Protein AF-A0A7Y2I5T9-F1 (afdb_monomer)

Solvent-accessible surface area (backbone atoms only — not comparable to full-atom values): 17051 Å² total; per-residue (Å²): 134,89,72,84,69,73,79,81,72,70,61,66,65,50,39,48,48,48,31,54,38,12,51,28,34,41,37,55,46,53,83,81,45,54,72,71,59,41,53,55,29,51,51,51,41,55,25,55,81,68,72,41,57,78,85,55,76,72,59,67,67,64,48,51,54,51,47,53,54,49,52,58,52,23,75,79,34,29,88,54,76,80,54,62,37,72,56,98,89,41,80,44,58,66,70,44,40,68,65,59,46,64,67,49,72,89,51,56,59,44,55,46,47,52,67,54,75,59,61,33,60,43,38,37,33,26,32,50,72,49,75,50,71,57,94,89,37,45,33,40,37,27,40,63,69,73,21,63,34,54,84,53,78,29,62,45,75,56,97,84,26,37,40,37,32,50,54,46,39,40,40,50,54,50,51,50,58,69,68,54,53,69,86,74,44,74,38,42,39,48,26,39,49,72,71,62,27,50,53,99,79,39,82,34,68,67,49,43,70,75,37,42,68,57,48,45,64,67,46,42,58,56,54,52,22,32,40,45,7,51,74,68,46,66,93,67,33,70,68,60,50,47,54,46,27,73,75,34,51,84,34,74,67,30,55,52,51,49,33,52,48,50,53,52,7,30,64,27,88,73,3,30,53,43,49,37,66,75,67,64,40,61,52,55,46,18,47,52,60,54,70,55,45,74,66,40,34,72,76,47,49,63,59,68,61,75,72,108

Foldseek 3Di:
DDDPPPPPDDDPQQLVLLQLLLLLLCLQPVVLDDPVRSLLLLQVVVCLVVVHALPDGDDPVVSVVVVVVSNVVSVVRNPPDRAWGAAPNDTDRQQPQVRNVVRCVPFQKHWDWFADALRRIWTWMFGWPDWDADPNFIETETERTSHTHSVPDQWADDPRHIYGYLRVLLNVVLVVLVPDFLPPDPLNVVLCVVQPQDDVSGGNPVSCVVCSSVCSVVLVVQRVLLNVLLSPDDPCDPVNLVVQSNVAGSDPSNVLSVLVSSLSSCPPCSHVVVVCVVVVVSSNLSVVVVPQDDNNCVVCVVSVVVVD

Structure (mmCIF, N/CA/C/O backbone):
data_AF-A0A7Y2I5T9-F1
#
_entry.id   AF-A0A7Y2I5T9-F1
#
loop_
_atom_site.group_PDB
_atom_site.id
_atom_site.type_symbol
_atom_site.label_atom_id
_atom_site.label_alt_id
_atom_site.label_comp_id
_atom_site.label_asym_id
_atom_site.label_entity_id
_atom_site.label_seq_id
_atom_site.pdbx_PDB_ins_code
_atom_site.Cartn_x
_atom_site.Cartn_y
_atom_site.Cartn_z
_atom_site.occupancy
_atom_site.B_iso_or_equiv
_atom_site.auth_seq_id
_atom_site.auth_comp_id
_atom_site.auth_asym_id
_atom_site.auth_atom_id
_atom_site.pdbx_PDB_model_num
ATOM 1 N N . MET A 1 1 ? -4.039 14.439 -15.114 1.00 33.12 1 MET A N 1
ATOM 2 C CA . MET A 1 1 ? -5.156 15.161 -15.767 1.00 33.12 1 MET A CA 1
ATOM 3 C C . MET A 1 1 ? -6.128 15.571 -14.670 1.00 33.12 1 MET A C 1
ATOM 5 O O . MET A 1 1 ? -6.774 14.703 -14.103 1.00 33.12 1 MET A O 1
ATOM 9 N N . ASN A 1 2 ? -6.145 16.855 -14.300 1.00 39.41 2 ASN A N 1
ATOM 10 C CA . ASN A 1 2 ? -6.968 17.367 -13.199 1.00 39.41 2 ASN A CA 1
ATOM 11 C C . ASN A 1 2 ? -8.424 17.479 -13.658 1.00 39.41 2 ASN A C 1
ATOM 13 O O . ASN A 1 2 ? -8.800 18.465 -14.293 1.00 39.41 2 ASN A O 1
ATOM 17 N N . LEU A 1 3 ? -9.231 16.461 -13.361 1.00 37.12 3 LEU A N 1
ATOM 18 C CA . LEU A 1 3 ? -10.680 16.624 -13.335 1.00 37.12 3 LEU A CA 1
ATOM 19 C C . LEU A 1 3 ? -11.015 17.578 -12.177 1.00 37.12 3 LEU A C 1
ATOM 21 O O . LEU A 1 3 ? -10.453 17.418 -11.089 1.00 37.12 3 LEU A O 1
ATOM 25 N N . PRO A 1 4 ? -11.882 18.583 -12.381 1.00 36.69 4 PRO A N 1
ATOM 26 C CA . PRO A 1 4 ? -12.368 19.399 -11.287 1.00 36.69 4 PRO A CA 1
ATOM 27 C C . PRO A 1 4 ? -13.297 18.514 -10.455 1.00 36.69 4 PRO A C 1
ATOM 29 O O . PRO A 1 4 ? -14.471 18.359 -10.774 1.00 36.69 4 PRO A O 1
ATOM 32 N N . LEU A 1 5 ? -12.746 17.890 -9.415 1.00 47.00 5 LEU A N 1
ATOM 33 C CA . LEU A 1 5 ? -13.539 17.387 -8.306 1.00 47.00 5 LEU A CA 1
ATOM 34 C C . LEU A 1 5 ? -14.230 18.621 -7.719 1.00 47.00 5 LEU A C 1
ATOM 36 O O . LEU A 1 5 ? -13.590 19.419 -7.031 1.00 47.00 5 LEU A O 1
ATOM 40 N N . GLU A 1 6 ? -15.520 18.817 -8.023 1.00 49.47 6 GLU A N 1
ATOM 41 C CA . GLU A 1 6 ? -16.405 19.467 -7.055 1.00 49.47 6 GLU A CA 1
ATOM 42 C C . GLU A 1 6 ? -16.039 18.835 -5.721 1.00 49.47 6 GLU A C 1
ATOM 44 O O . GLU A 1 6 ? -16.064 17.611 -5.620 1.00 49.47 6 GLU A O 1
ATOM 49 N N . THR A 1 7 ? -15.533 19.634 -4.781 1.00 52.84 7 THR A N 1
ATOM 50 C CA . THR A 1 7 ? -14.934 19.142 -3.541 1.00 52.84 7 THR A CA 1
ATOM 51 C C . THR A 1 7 ? -15.969 18.314 -2.801 1.00 52.84 7 THR A C 1
ATOM 53 O O . THR A 1 7 ? -16.771 18.852 -2.031 1.00 52.84 7 THR A O 1
ATOM 56 N N . LEU A 1 8 ? -15.959 17.007 -3.064 1.00 60.34 8 LEU A N 1
ATOM 57 C CA . LEU A 1 8 ? -16.673 16.026 -2.293 1.00 60.34 8 LEU A CA 1
ATOM 58 C C . LEU A 1 8 ? -16.099 16.196 -0.904 1.00 60.34 8 LEU A C 1
ATOM 60 O O . LEU A 1 8 ? -14.911 15.992 -0.670 1.00 60.34 8 LEU A O 1
ATOM 64 N N . THR A 1 9 ? -16.927 1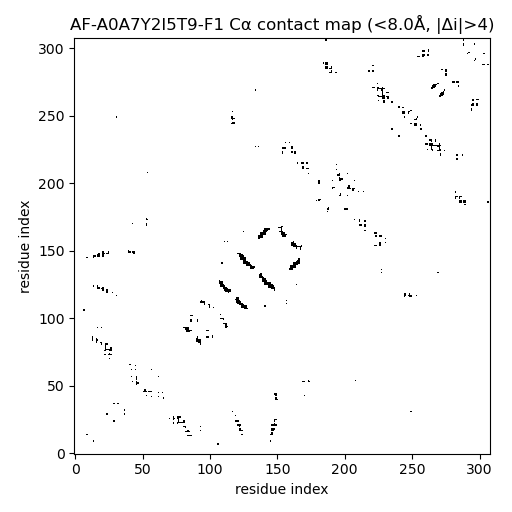6.707 -0.012 1.00 67.75 9 THR A N 1
ATOM 65 C CA . THR A 1 9 ? -16.563 16.814 1.386 1.00 67.75 9 THR A CA 1
ATOM 66 C C . THR A 1 9 ? -17.372 15.715 2.047 1.00 67.75 9 THR A C 1
ATOM 68 O O . THR A 1 9 ? -18.568 15.923 2.269 1.00 67.75 9 THR A O 1
ATOM 71 N N . PRO A 1 10 ? -16.791 14.518 2.261 1.00 77.88 10 PRO A N 1
ATOM 72 C CA . PRO A 1 10 ? -17.485 13.474 2.994 1.00 77.88 10 PRO A CA 1
ATOM 73 C C . PRO A 1 10 ? -17.909 14.009 4.361 1.00 77.88 10 PRO A C 1
ATOM 75 O O . PRO A 1 10 ? -17.343 14.989 4.862 1.00 77.88 10 PRO A O 1
ATOM 78 N N . ASP A 1 11 ? -18.898 13.359 4.972 1.00 87.69 11 ASP A N 1
ATOM 79 C CA . ASP A 1 11 ? -19.298 13.693 6.335 1.00 87.69 11 ASP A CA 1
ATOM 80 C C . ASP A 1 11 ? -18.063 13.683 7.250 1.00 87.69 11 ASP A C 1
ATOM 82 O O . ASP A 1 11 ? -17.417 12.653 7.449 1.00 87.69 11 ASP A O 1
ATOM 86 N N . GLN A 1 12 ? -17.737 14.853 7.805 1.00 92.00 12 GLN A N 1
ATOM 87 C CA . GLN A 1 12 ? -16.589 15.057 8.688 1.00 92.00 12 GLN A CA 1
ATOM 88 C C . GLN A 1 12 ? -16.643 14.135 9.906 1.00 92.00 12 GLN A C 1
ATOM 90 O O . GLN A 1 12 ? -15.603 13.731 10.428 1.00 92.00 12 GLN A O 1
ATOM 95 N N . ARG A 1 13 ? -17.853 13.771 10.346 1.00 94.00 13 ARG A N 1
ATOM 96 C CA . ARG A 1 13 ? -18.034 12.793 11.411 1.00 94.00 13 ARG A CA 1
ATOM 97 C C . ARG A 1 13 ? -17.528 11.419 10.988 1.00 94.00 13 ARG A C 1
ATOM 99 O O . ARG A 1 13 ? -16.754 10.827 11.730 1.00 94.00 13 ARG A O 1
ATOM 106 N N . LEU A 1 14 ? -17.941 10.936 9.819 1.00 94.25 14 LEU A N 1
ATOM 107 C CA . LEU A 1 14 ? -17.533 9.626 9.322 1.00 94.25 14 LEU A CA 1
ATOM 108 C C . LEU A 1 14 ? -16.020 9.564 9.097 1.00 94.25 14 LEU A C 1
ATOM 110 O O . LEU A 1 14 ? -15.381 8.609 9.528 1.00 94.25 14 LEU A O 1
ATOM 114 N N . ILE A 1 15 ? -15.441 10.605 8.485 1.00 95.88 15 ILE A N 1
ATOM 115 C CA . ILE A 1 15 ? -13.983 10.722 8.314 1.00 95.88 15 ILE A CA 1
ATOM 116 C C . ILE A 1 15 ? -13.289 10.556 9.666 1.00 95.88 15 ILE A C 1
ATOM 118 O O . ILE A 1 15 ? -12.358 9.763 9.796 1.00 95.88 15 ILE A O 1
ATOM 122 N N . LYS A 1 16 ? -13.774 11.270 10.687 1.00 96.88 16 LYS A N 1
ATOM 123 C CA . LYS A 1 16 ? -13.218 11.194 12.032 1.00 96.88 16 LYS A CA 1
ATOM 124 C C . LYS A 1 16 ? -13.391 9.813 12.669 1.00 96.88 16 LYS A C 1
ATOM 126 O O . LYS A 1 16 ? -12.452 9.326 13.283 1.00 96.88 16 LYS A O 1
ATOM 131 N N . GLU A 1 17 ? -14.563 9.195 12.564 1.00 97.50 17 GLU A N 1
ATOM 132 C CA . GLU A 1 17 ? -14.818 7.863 13.130 1.00 97.50 17 GLU A CA 1
ATOM 133 C C . GLU A 1 17 ? -13.905 6.800 12.493 1.00 97.50 17 GLU A C 1
ATOM 135 O O . GLU A 1 17 ? -13.351 5.957 13.199 1.00 97.50 17 GLU A O 1
ATOM 140 N N . ILE A 1 18 ? -13.674 6.886 11.179 1.00 98.00 18 ILE A N 1
ATOM 141 C CA . ILE A 1 18 ? -12.748 5.999 10.467 1.00 98.00 18 ILE A CA 1
ATOM 142 C C . ILE A 1 18 ? -11.300 6.289 10.868 1.00 98.00 18 ILE A C 1
ATOM 144 O O . ILE A 1 18 ? -10.569 5.351 11.177 1.00 98.00 18 ILE A O 1
ATOM 148 N N . GLN A 1 19 ? -10.887 7.561 10.921 1.00 98.25 19 GLN A N 1
ATOM 149 C CA . GLN A 1 19 ? -9.528 7.926 11.331 1.00 98.25 19 GLN A CA 1
ATOM 150 C C . GLN A 1 19 ? -9.234 7.512 12.778 1.00 98.25 19 GLN A C 1
ATOM 152 O O . GLN A 1 19 ? -8.151 7.010 13.051 1.00 98.25 19 GLN A O 1
ATOM 157 N N . ASP A 1 20 ? -10.203 7.630 13.689 1.00 98.00 20 ASP A N 1
ATOM 158 C CA . ASP A 1 20 ? -10.063 7.134 15.061 1.00 98.00 20 ASP A CA 1
ATOM 159 C C . ASP A 1 20 ? -9.749 5.619 15.069 1.00 98.00 20 ASP A C 1
ATOM 161 O O . ASP A 1 20 ? -8.927 5.165 15.862 1.00 98.00 20 ASP A O 1
ATOM 165 N N . ASN A 1 21 ? -10.365 4.829 14.180 1.00 98.38 21 ASN A N 1
ATOM 166 C CA . ASN A 1 21 ? -10.075 3.396 14.047 1.00 98.38 21 ASN A CA 1
ATOM 167 C C . ASN A 1 21 ? -8.720 3.121 13.373 1.00 98.38 21 ASN A C 1
ATOM 169 O O . ASN A 1 21 ? -8.032 2.177 13.772 1.00 98.38 21 ASN A O 1
ATOM 173 N N . CYS A 1 22 ? -8.309 3.946 12.403 1.00 98.19 22 CYS A N 1
ATOM 174 C CA . CYS A 1 22 ? -6.952 3.927 11.847 1.00 98.19 22 CYS A CA 1
ATOM 175 C C . CYS A 1 22 ? -5.908 4.131 12.953 1.00 98.19 22 CYS A C 1
ATOM 177 O O . CYS A 1 22 ? -4.987 3.326 13.092 1.00 98.19 22 CYS A O 1
ATOM 179 N N . ASP A 1 23 ? -6.105 5.156 13.784 1.00 98.19 23 ASP A N 1
ATOM 180 C CA . ASP A 1 23 ? -5.194 5.519 14.865 1.00 98.19 23 ASP A CA 1
ATOM 181 C C . ASP A 1 23 ? -5.127 4.422 15.937 1.00 98.19 23 ASP A C 1
ATOM 183 O O . ASP A 1 23 ? -4.035 4.072 16.381 1.00 98.19 23 ASP A O 1
ATOM 187 N N . ILE A 1 24 ? -6.268 3.827 16.318 1.00 98.06 24 ILE A N 1
ATOM 188 C CA . ILE A 1 24 ? -6.311 2.684 17.250 1.00 98.06 24 ILE A CA 1
ATOM 189 C C . ILE A 1 24 ? -5.558 1.487 16.668 1.00 98.06 24 ILE A C 1
ATOM 191 O O . ILE A 1 24 ? -4.797 0.831 17.378 1.00 98.06 24 ILE A O 1
ATOM 195 N N . SER A 1 25 ? -5.744 1.201 15.377 1.00 97.31 25 SER A N 1
ATOM 196 C CA . SER A 1 25 ? -5.028 0.111 14.717 1.00 97.31 25 SER A CA 1
ATOM 197 C C . SER A 1 25 ? -3.515 0.349 14.710 1.00 97.31 25 SER A C 1
ATOM 199 O O . SER A 1 25 ? -2.726 -0.574 14.927 1.00 97.31 25 SER A O 1
ATOM 201 N N . ASP A 1 26 ? -3.070 1.574 14.436 1.00 97.19 26 ASP A N 1
ATOM 202 C CA . ASP A 1 26 ? -1.647 1.912 14.471 1.00 97.19 26 ASP A CA 1
ATOM 203 C C . ASP A 1 26 ? -1.077 1.811 15.884 1.00 97.19 26 ASP A C 1
ATOM 205 O O . ASP A 1 26 ? -0.065 1.141 16.076 1.00 97.19 26 ASP A O 1
ATOM 209 N N . ALA A 1 27 ? -1.774 2.359 16.876 1.00 96.81 27 ALA A N 1
ATOM 210 C CA . ALA A 1 27 ? -1.375 2.283 18.275 1.00 96.81 27 ALA A CA 1
ATOM 211 C C . ALA A 1 27 ? -1.272 0.847 18.806 1.00 96.81 27 ALA A C 1
ATOM 213 O O . ALA A 1 27 ? -0.400 0.546 19.615 1.00 96.81 27 ALA A O 1
ATOM 214 N N . ARG A 1 28 ? -2.146 -0.053 18.350 1.00 94.50 28 ARG A N 1
ATOM 215 C CA . ARG A 1 28 ? -2.141 -1.453 18.786 1.00 94.50 28 ARG A CA 1
ATOM 216 C C . ARG A 1 28 ? -1.012 -2.263 18.153 1.00 94.50 28 ARG A C 1
ATOM 218 O O . ARG A 1 28 ? -0.375 -3.069 18.826 1.00 94.50 28 ARG A O 1
ATOM 225 N N . ASP A 1 29 ? -0.771 -2.054 16.859 1.00 90.69 29 ASP A N 1
ATOM 226 C CA . ASP A 1 29 ? 0.017 -2.977 16.039 1.00 90.69 29 ASP A CA 1
ATOM 227 C C . ASP A 1 29 ? 1.271 -2.340 15.407 1.00 90.69 29 ASP A C 1
ATOM 229 O O . ASP A 1 29 ? 1.903 -2.957 14.549 1.00 90.69 29 ASP A O 1
ATOM 233 N N . HIS A 1 30 ? 1.698 -1.131 15.798 1.00 88.25 30 HIS A N 1
ATOM 234 C CA . HIS A 1 30 ? 2.924 -0.521 15.245 1.00 88.25 30 HIS A CA 1
ATOM 235 C C . HIS A 1 30 ? 4.189 -1.363 15.503 1.00 88.25 30 HIS A C 1
ATOM 237 O O . HIS A 1 30 ? 5.121 -1.342 14.695 1.00 88.25 30 HIS A O 1
ATOM 243 N N . GLY A 1 31 ? 4.203 -2.164 16.577 1.00 87.12 31 GLY A N 1
ATOM 244 C CA . GLY A 1 31 ? 5.310 -3.052 16.949 1.00 87.12 31 GLY A CA 1
ATOM 245 C C . GLY A 1 31 ? 5.606 -4.187 15.956 1.00 87.12 31 GLY A C 1
ATOM 246 O O . GLY A 1 31 ? 6.623 -4.866 16.093 1.00 87.12 31 GLY A O 1
ATOM 247 N N . ILE A 1 32 ? 4.766 -4.399 14.934 1.00 90.00 32 ILE A N 1
ATOM 248 C CA . ILE A 1 32 ? 5.022 -5.397 13.878 1.00 90.00 32 ILE A CA 1
ATOM 249 C C . ILE A 1 32 ? 6.128 -4.967 12.902 1.00 90.00 32 ILE A C 1
ATOM 251 O O . ILE A 1 32 ? 6.622 -5.786 12.118 1.00 90.00 32 ILE A O 1
ATOM 255 N N . TYR A 1 33 ? 6.483 -3.681 12.898 1.00 91.06 33 TYR A N 1
ATOM 256 C CA . TYR A 1 33 ? 7.477 -3.106 12.003 1.00 91.06 33 TYR A CA 1
ATOM 257 C C . TYR A 1 33 ? 8.847 -3.012 12.675 1.00 91.06 33 TYR A C 1
ATOM 259 O O . TYR A 1 33 ? 8.966 -2.766 13.871 1.00 91.06 33 TYR A O 1
ATOM 267 N N . SER A 1 34 ? 9.911 -3.155 11.880 1.00 91.25 34 SER A N 1
ATOM 268 C CA . SER A 1 34 ? 11.244 -2.748 12.337 1.00 91.25 34 SER A CA 1
ATOM 269 C C . SER A 1 34 ? 11.279 -1.235 12.569 1.00 91.25 34 SER A C 1
ATOM 271 O O . SER A 1 34 ? 10.545 -0.507 11.901 1.00 91.25 34 SER A O 1
ATOM 273 N N . MET A 1 35 ? 12.181 -0.746 13.425 1.00 91.81 35 MET A N 1
ATOM 274 C CA . MET A 1 35 ? 12.328 0.697 13.677 1.00 91.81 35 MET A CA 1
ATOM 275 C C . MET A 1 35 ? 12.515 1.509 12.388 1.00 91.81 35 MET A C 1
ATOM 277 O O . MET A 1 35 ? 11.852 2.522 12.196 1.00 91.81 35 MET A O 1
ATOM 281 N N . CYS A 1 36 ? 13.367 1.045 11.467 1.00 90.88 36 CYS A N 1
ATOM 282 C CA . CYS A 1 36 ? 13.589 1.735 10.195 1.00 90.88 36 CYS A CA 1
ATOM 283 C C . CYS A 1 36 ? 12.308 1.794 9.351 1.00 90.88 36 CYS A C 1
ATOM 285 O O . CYS A 1 36 ? 11.952 2.851 8.837 1.00 90.88 36 CYS A O 1
ATOM 287 N N . SER A 1 37 ? 11.595 0.669 9.234 1.00 91.06 37 SER A N 1
ATOM 288 C CA . SER A 1 37 ? 10.337 0.605 8.481 1.00 91.06 37 SER A CA 1
ATOM 289 C C . SER A 1 37 ? 9.242 1.463 9.119 1.00 91.06 37 SER A C 1
ATOM 291 O O . SER A 1 37 ? 8.484 2.108 8.400 1.00 91.06 37 SER A O 1
ATOM 293 N N . LEU A 1 38 ? 9.170 1.483 10.452 1.00 95.06 38 LEU A N 1
ATOM 294 C CA . LEU A 1 38 ? 8.212 2.280 11.210 1.00 95.06 38 LEU A CA 1
ATOM 295 C C . LEU A 1 38 ? 8.419 3.775 10.945 1.00 95.06 38 LEU A C 1
ATOM 297 O O . LEU A 1 38 ? 7.479 4.461 10.557 1.00 95.06 38 LEU A O 1
ATOM 301 N N . VAL A 1 39 ? 9.660 4.261 11.050 1.00 95.06 39 VAL A N 1
ATOM 302 C CA . VAL A 1 39 ? 10.000 5.673 10.808 1.00 95.06 39 VAL A CA 1
ATOM 303 C C . VAL A 1 39 ? 9.644 6.110 9.385 1.00 95.06 39 VAL A C 1
ATOM 305 O O . VAL A 1 39 ? 9.086 7.191 9.198 1.00 95.06 39 VAL A O 1
ATOM 308 N N . LEU A 1 40 ? 9.910 5.278 8.372 1.00 94.19 40 LEU A N 1
ATOM 309 C CA . LEU A 1 40 ? 9.558 5.595 6.982 1.00 94.19 40 LEU A CA 1
ATOM 310 C C . LEU A 1 40 ? 8.041 5.699 6.777 1.00 94.19 40 LEU A C 1
ATOM 312 O O . LEU A 1 40 ? 7.568 6.611 6.096 1.00 94.19 40 LEU A O 1
ATOM 316 N N . LYS A 1 41 ? 7.271 4.804 7.404 1.00 96.00 41 LYS A N 1
ATOM 317 C CA . LYS A 1 41 ? 5.808 4.848 7.341 1.00 96.00 41 LYS A CA 1
ATOM 318 C C . LYS A 1 41 ? 5.233 6.050 8.094 1.00 96.00 41 LYS A C 1
ATOM 320 O O . LYS A 1 41 ? 4.388 6.750 7.544 1.00 96.00 41 LYS A O 1
ATOM 325 N N . LEU A 1 42 ? 5.744 6.346 9.289 1.00 97.31 42 LEU A N 1
ATOM 326 C CA . LEU A 1 42 ? 5.388 7.536 10.069 1.00 97.31 42 LEU A CA 1
ATOM 327 C C . LEU A 1 42 ? 5.689 8.829 9.306 1.00 97.31 42 LEU A C 1
ATOM 329 O O . LEU A 1 42 ? 4.862 9.734 9.272 1.00 97.31 42 LEU A O 1
ATOM 333 N N . ARG A 1 43 ? 6.829 8.898 8.613 1.00 97.31 43 ARG A N 1
ATOM 334 C CA . ARG A 1 43 ? 7.159 10.014 7.720 1.00 97.31 43 ARG A CA 1
ATOM 335 C C . ARG A 1 43 ? 6.130 10.176 6.597 1.00 97.31 43 ARG A C 1
ATOM 337 O O . ARG A 1 43 ? 5.744 11.300 6.290 1.00 97.31 43 ARG A O 1
ATOM 344 N N . ASN A 1 44 ? 5.669 9.086 5.985 1.00 97.44 44 ASN A N 1
ATOM 345 C CA . ASN A 1 44 ? 4.644 9.163 4.940 1.00 97.44 44 ASN A CA 1
ATOM 346 C C . ASN A 1 44 ? 3.264 9.519 5.495 1.00 97.44 44 ASN A C 1
ATOM 348 O O . ASN A 1 44 ? 2.516 10.231 4.828 1.00 97.44 44 ASN A O 1
ATOM 352 N N . LEU A 1 45 ? 2.933 9.073 6.709 1.00 97.94 45 LEU A N 1
ATOM 353 C CA . LEU A 1 45 ? 1.727 9.503 7.413 1.00 97.94 45 LEU A CA 1
ATOM 354 C C . LEU A 1 45 ? 1.784 11.008 7.728 1.00 97.94 45 LEU A C 1
ATOM 356 O O . LEU A 1 45 ? 0.861 11.729 7.369 1.00 97.94 45 LEU A O 1
ATOM 360 N N . TYR A 1 46 ? 2.908 11.506 8.260 1.00 98.19 46 TYR A N 1
ATOM 361 C CA . TYR A 1 46 ? 3.163 12.936 8.483 1.00 98.19 46 TYR A CA 1
ATOM 362 C C . TYR A 1 46 ? 2.949 13.760 7.207 1.00 98.19 46 TYR A C 1
ATOM 364 O O . TYR A 1 46 ? 2.350 14.839 7.255 1.00 98.19 46 TYR A O 1
ATOM 372 N N . LYS A 1 47 ? 3.487 13.282 6.072 1.00 97.94 47 LYS A N 1
ATOM 373 C CA . LYS A 1 47 ? 3.364 13.961 4.775 1.00 97.94 47 LYS A CA 1
ATOM 374 C C . LYS A 1 47 ? 1.901 14.032 4.341 1.00 97.94 47 LYS A C 1
ATOM 376 O O . LYS A 1 47 ? 1.439 15.118 4.007 1.00 97.94 47 LYS A O 1
ATOM 381 N N . TRP A 1 48 ? 1.179 12.915 4.419 1.00 97.56 48 TRP A N 1
ATOM 382 C CA . TRP A 1 48 ? -0.242 12.855 4.077 1.00 97.56 48 TRP A CA 1
ATOM 383 C C . TRP A 1 48 ? -1.092 13.793 4.947 1.00 97.56 48 TRP A C 1
ATOM 385 O O . TRP A 1 48 ? -1.823 14.617 4.405 1.00 97.56 48 TRP A O 1
ATOM 395 N N . GLU A 1 49 ? -0.914 13.782 6.274 1.00 96.75 49 GLU A N 1
ATOM 396 C CA . GLU A 1 49 ? -1.682 14.645 7.194 1.00 96.75 49 GLU A CA 1
ATOM 397 C C . GLU A 1 49 ? -1.521 16.144 6.918 1.00 96.75 49 GLU A C 1
ATOM 399 O O . GLU A 1 49 ? -2.390 16.948 7.255 1.00 96.75 49 GLU A O 1
ATOM 404 N N . ARG A 1 50 ? -0.396 16.539 6.315 1.00 96.62 50 ARG A N 1
ATOM 405 C CA . ARG A 1 50 ? -0.095 17.932 5.966 1.00 96.62 50 ARG A CA 1
ATOM 406 C C . ARG A 1 50 ? -0.279 18.244 4.481 1.00 96.62 50 ARG A C 1
ATOM 408 O O . ARG A 1 50 ? 0.058 19.351 4.066 1.00 96.62 50 ARG A O 1
ATOM 415 N N . GLY A 1 51 ? -0.778 17.298 3.685 1.00 95.75 51 GLY A N 1
ATOM 416 C CA . GLY A 1 51 ? -0.933 17.460 2.238 1.00 95.75 51 GLY A CA 1
ATOM 417 C C . GLY A 1 51 ? 0.392 17.712 1.510 1.00 95.75 51 GLY A C 1
ATOM 418 O O . GLY A 1 51 ? 0.437 18.494 0.562 1.00 95.75 51 GLY A O 1
ATOM 419 N N . LEU A 1 52 ? 1.489 17.114 1.986 1.00 96.94 52 LEU A N 1
ATOM 420 C CA . LEU A 1 52 ? 2.813 17.219 1.372 1.00 96.94 52 LEU A CA 1
ATOM 421 C C . LEU A 1 52 ? 3.000 16.138 0.313 1.00 96.94 52 LEU A C 1
ATOM 423 O O . LEU A 1 52 ? 2.789 14.961 0.591 1.00 96.94 52 LEU A O 1
ATOM 427 N N . GLU A 1 53 ? 3.500 16.511 -0.862 1.00 96.94 53 GLU A N 1
ATOM 428 C CA . GLU A 1 53 ? 3.820 15.553 -1.924 1.00 96.94 53 GLU A CA 1
ATOM 429 C C . GLU A 1 53 ? 4.922 14.557 -1.505 1.00 96.94 53 GLU A C 1
ATOM 431 O O . GLU A 1 53 ? 5.726 14.859 -0.612 1.00 96.94 53 GLU A O 1
ATOM 436 N N . PRO A 1 54 ? 5.041 13.389 -2.172 1.00 96.12 54 PRO A N 1
ATOM 437 C CA . PRO A 1 54 ? 6.036 12.370 -1.827 1.00 96.12 54 PRO A CA 1
ATOM 438 C C . PRO A 1 54 ? 7.474 12.896 -1.719 1.00 96.12 54 PRO A C 1
ATOM 440 O O . PRO A 1 54 ? 8.226 12.470 -0.843 1.00 96.12 54 PRO A O 1
ATOM 443 N N . TRP A 1 55 ? 7.842 13.872 -2.552 1.00 95.69 55 TRP A N 1
ATOM 444 C CA . TRP A 1 55 ? 9.179 14.470 -2.595 1.00 95.69 55 TRP A CA 1
ATOM 445 C C . TRP A 1 55 ? 9.415 15.636 -1.635 1.00 95.69 55 TRP A C 1
ATOM 447 O O . TRP A 1 55 ? 10.525 16.177 -1.582 1.00 95.69 55 TRP A O 1
ATOM 457 N N . ASN A 1 56 ? 8.390 16.070 -0.908 1.00 96.56 56 ASN A N 1
ATOM 458 C CA . ASN A 1 56 ? 8.516 17.110 0.099 1.00 96.56 56 ASN A CA 1
ATOM 459 C C . ASN A 1 56 ? 8.921 16.476 1.432 1.00 96.56 56 ASN A C 1
ATOM 461 O O . ASN A 1 56 ? 8.082 16.103 2.250 1.00 96.56 56 ASN A O 1
ATOM 465 N N . GLU A 1 57 ? 10.231 16.341 1.642 1.00 93.94 57 GLU A N 1
ATOM 466 C CA . GLU A 1 57 ? 10.768 15.855 2.913 1.00 93.94 57 GLU A CA 1
ATOM 467 C C . GLU A 1 57 ? 10.539 16.881 4.036 1.00 93.94 57 GLU A C 1
ATOM 469 O O . GLU A 1 57 ? 10.831 18.068 3.846 1.00 93.94 57 GLU A O 1
ATOM 474 N N . PRO A 1 58 ? 10.017 16.454 5.199 1.00 94.56 58 PRO A N 1
ATOM 475 C CA . PRO A 1 58 ? 9.862 17.335 6.346 1.00 94.56 58 PRO A CA 1
ATOM 476 C C . PRO A 1 58 ? 11.217 17.684 6.972 1.00 94.56 58 PRO A C 1
ATOM 478 O O . PRO A 1 58 ? 12.195 16.946 6.836 1.00 94.56 58 PRO A O 1
ATOM 481 N N . ASP A 1 59 ? 11.256 18.791 7.716 1.00 96.31 59 ASP A N 1
ATOM 482 C CA . ASP A 1 59 ? 12.381 19.070 8.609 1.00 96.31 59 ASP A CA 1
ATOM 483 C C . ASP A 1 59 ? 12.529 17.938 9.637 1.00 96.31 59 ASP A C 1
ATOM 485 O O . ASP A 1 59 ? 11.541 17.465 10.203 1.00 96.31 59 ASP A O 1
ATOM 489 N N . SER A 1 60 ? 13.764 17.485 9.868 1.00 95.31 60 SER A N 1
ATOM 490 C CA . SER A 1 60 ? 14.012 16.315 10.714 1.00 95.31 60 SER A CA 1
ATOM 491 C C . SER A 1 60 ? 13.626 16.549 12.173 1.00 95.31 60 SER A C 1
ATOM 493 O O . SER A 1 60 ? 13.126 15.623 12.803 1.00 95.31 60 SER A O 1
ATOM 495 N N . ALA A 1 61 ? 13.822 17.757 12.712 1.00 97.12 61 ALA A N 1
ATOM 496 C CA . ALA A 1 61 ? 13.439 18.052 14.090 1.00 97.12 61 ALA A CA 1
ATOM 497 C C . ALA A 1 61 ? 11.912 18.086 14.228 1.00 97.12 61 ALA A C 1
ATOM 499 O O . ALA A 1 61 ? 11.372 17.443 15.124 1.00 97.12 61 ALA A O 1
ATOM 500 N N . ALA A 1 62 ? 11.221 18.736 13.287 1.00 97.31 62 ALA A N 1
ATOM 501 C CA . ALA A 1 62 ? 9.759 18.776 13.266 1.00 97.31 62 ALA A CA 1
ATOM 502 C C . ALA A 1 62 ? 9.122 17.385 13.082 1.00 97.31 62 ALA A C 1
ATOM 504 O O . ALA A 1 62 ? 8.088 17.088 13.682 1.00 97.31 62 ALA A O 1
ATOM 505 N N . LEU A 1 63 ? 9.727 16.521 12.256 1.00 97.75 63 LEU A N 1
ATOM 506 C CA . LEU A 1 63 ? 9.268 15.143 12.092 1.00 97.75 63 LEU A CA 1
ATOM 507 C C . LEU A 1 63 ? 9.435 14.347 13.389 1.00 97.75 63 LEU A C 1
ATOM 509 O O . LEU A 1 63 ? 8.495 13.675 13.797 1.00 97.75 63 LEU A O 1
ATOM 513 N N . LEU A 1 64 ? 10.604 14.423 14.032 1.00 97.50 64 LEU A N 1
ATOM 514 C CA . LEU A 1 64 ? 10.869 13.691 15.273 1.00 97.50 64 LEU A CA 1
ATOM 515 C C . LEU A 1 64 ? 9.965 14.157 16.419 1.00 97.50 64 LEU A C 1
ATOM 517 O O . LEU A 1 64 ? 9.440 13.318 17.141 1.00 97.50 64 LEU A O 1
ATOM 521 N N . GLU A 1 65 ? 9.723 15.463 16.542 1.00 98.12 65 GLU A N 1
ATOM 522 C CA . GLU A 1 65 ? 8.769 16.014 17.514 1.00 98.12 65 GLU A CA 1
ATOM 523 C C . GLU A 1 65 ? 7.340 15.505 17.260 1.00 98.12 65 GLU A C 1
ATOM 525 O O . GLU A 1 65 ? 6.634 15.125 18.191 1.00 98.12 65 GLU A O 1
ATOM 530 N N . TRP A 1 66 ? 6.910 15.437 15.994 1.00 98.25 66 TRP A N 1
ATOM 531 C CA . TRP A 1 66 ? 5.600 14.875 15.654 1.00 98.25 66 TRP A CA 1
ATOM 532 C C . TRP A 1 66 ? 5.521 13.364 15.920 1.00 98.25 66 TRP A C 1
ATOM 534 O O . TRP A 1 66 ? 4.469 12.895 16.350 1.00 98.25 66 TRP A O 1
ATOM 544 N N . ILE A 1 67 ? 6.603 12.608 15.687 1.00 97.75 67 ILE A N 1
ATOM 545 C CA . ILE A 1 67 ? 6.665 11.171 15.999 1.00 97.75 67 ILE A CA 1
ATOM 546 C C . ILE A 1 67 ? 6.514 10.958 17.509 1.00 97.75 67 ILE A C 1
ATOM 548 O O . ILE A 1 67 ? 5.663 10.174 17.912 1.00 97.75 67 ILE A O 1
ATOM 552 N N . ASP A 1 68 ? 7.258 11.702 18.328 1.00 97.69 68 ASP A N 1
ATOM 553 C CA . ASP A 1 68 ? 7.193 11.618 19.795 1.00 97.69 68 ASP A CA 1
ATOM 554 C C . ASP A 1 68 ? 5.775 11.912 20.324 1.00 97.69 68 ASP A C 1
ATOM 556 O O . ASP A 1 68 ? 5.212 11.159 21.125 1.00 97.69 68 ASP A O 1
ATOM 560 N N . ALA A 1 69 ? 5.131 12.954 19.787 1.00 97.88 69 ALA A N 1
ATOM 561 C CA . ALA A 1 69 ? 3.746 13.280 20.117 1.00 97.88 69 ALA A CA 1
ATOM 562 C C . ALA A 1 69 ? 2.752 12.188 19.673 1.00 97.88 69 ALA A C 1
ATOM 564 O O . ALA A 1 69 ? 1.783 11.909 20.382 1.00 97.88 69 ALA A O 1
ATOM 565 N N . ARG A 1 70 ? 2.976 11.564 18.507 1.00 96.81 70 ARG A N 1
ATOM 566 C CA . ARG A 1 70 ? 2.144 10.465 17.993 1.00 96.81 70 ARG A CA 1
ATOM 567 C C . ARG A 1 70 ? 2.276 9.213 18.854 1.00 96.81 70 ARG A C 1
ATOM 569 O O . ARG A 1 70 ? 1.256 8.615 19.177 1.00 96.81 70 ARG A O 1
ATOM 576 N N . GLU A 1 71 ? 3.495 8.839 19.229 1.00 95.75 71 GLU A N 1
ATOM 577 C CA . GLU A 1 71 ? 3.754 7.685 20.094 1.00 95.75 71 GLU A CA 1
ATOM 578 C C . GLU A 1 71 ? 3.135 7.896 21.481 1.00 95.75 71 GLU A C 1
ATOM 580 O O . GLU A 1 71 ? 2.411 7.025 21.957 1.00 95.75 71 GLU A O 1
ATOM 585 N N . THR A 1 72 ? 3.282 9.094 22.062 1.00 96.94 72 THR A N 1
ATOM 586 C CA . THR A 1 72 ? 2.605 9.464 23.320 1.00 96.94 72 THR A CA 1
ATOM 587 C C . THR A 1 72 ? 1.083 9.320 23.206 1.00 96.94 72 THR A C 1
ATOM 589 O O . THR A 1 72 ? 0.434 8.766 24.088 1.00 96.94 72 THR A O 1
ATOM 592 N N . TYR A 1 73 ? 0.488 9.785 22.104 1.00 96.69 73 TYR A N 1
ATOM 593 C CA . TYR A 1 73 ? -0.946 9.622 21.862 1.00 96.69 73 TYR A CA 1
ATOM 594 C C . TYR A 1 73 ? -1.355 8.148 21.724 1.00 96.69 73 TYR A C 1
ATOM 596 O O . TYR A 1 73 ? -2.396 7.741 22.242 1.00 96.69 73 TYR A O 1
ATOM 604 N N . TRP A 1 74 ? -0.542 7.333 21.051 1.00 96.50 74 TRP A N 1
ATOM 605 C CA . TRP A 1 74 ? -0.791 5.902 20.886 1.00 96.50 74 TRP A CA 1
ATOM 606 C C . TRP A 1 74 ? -0.804 5.142 22.213 1.00 96.50 74 TRP A C 1
ATOM 608 O O . TRP A 1 74 ? -1.671 4.284 22.391 1.00 96.50 74 TRP A O 1
ATOM 618 N N . GLU A 1 75 ? 0.042 5.512 23.177 1.00 95.25 75 GLU A N 1
ATOM 619 C CA . GLU A 1 75 ? -0.003 4.952 24.537 1.00 95.25 75 GLU A CA 1
ATOM 620 C C . GLU A 1 75 ? -1.379 5.146 25.209 1.00 95.25 75 GLU A C 1
ATOM 622 O O . GLU A 1 75 ? -1.819 4.300 25.987 1.00 95.25 75 GLU A O 1
ATOM 627 N N . GLU A 1 76 ? -2.116 6.211 24.872 1.00 95.81 76 GLU A N 1
ATOM 628 C CA . GLU A 1 76 ? -3.447 6.493 25.431 1.00 95.81 76 GLU A CA 1
ATOM 629 C C . GLU A 1 76 ? -4.600 5.742 24.739 1.00 95.81 76 GLU A C 1
ATOM 631 O O . GLU A 1 76 ? -5.738 5.729 25.242 1.00 95.81 76 GLU A O 1
ATOM 636 N N . ILE A 1 77 ? -4.371 5.194 23.541 1.00 96.88 77 ILE A N 1
ATOM 637 C CA . ILE A 1 77 ? -5.430 4.610 22.702 1.00 96.88 77 ILE A CA 1
ATOM 638 C C . ILE A 1 77 ? -5.194 3.151 22.293 1.00 96.88 77 ILE A C 1
ATOM 640 O O . ILE A 1 77 ? -6.153 2.526 21.846 1.00 96.88 77 ILE A O 1
ATOM 644 N N . GLY A 1 78 ? -3.990 2.594 22.467 1.00 91.69 78 GLY A N 1
ATOM 645 C CA . GLY A 1 78 ? -3.629 1.253 21.977 1.00 91.69 78 GLY A CA 1
ATOM 646 C C . GLY A 1 78 ? -4.497 0.111 22.518 1.00 91.69 78 GLY A C 1
ATOM 647 O O . GLY A 1 78 ? -4.809 -0.830 21.787 1.00 91.69 78 GLY A O 1
ATOM 648 N N . ASP A 1 79 ? -4.976 0.243 23.759 1.00 92.81 79 ASP A N 1
ATOM 649 C CA . ASP A 1 79 ? -5.848 -0.742 24.418 1.00 92.81 79 ASP A CA 1
ATOM 650 C C . ASP A 1 79 ? -7.350 -0.515 24.160 1.00 92.81 79 ASP A C 1
ATOM 652 O O . ASP A 1 79 ? -8.193 -1.244 24.686 1.00 92.81 79 ASP A O 1
ATOM 656 N N . LYS A 1 80 ? -7.729 0.511 23.386 1.00 96.00 80 LYS A N 1
ATOM 657 C CA . LYS A 1 80 ? -9.142 0.795 23.091 1.00 96.00 80 LYS A CA 1
ATOM 658 C C . LYS A 1 80 ? -9.669 -0.150 22.018 1.00 96.00 80 LYS A C 1
ATOM 660 O O . LYS A 1 80 ? -8.957 -0.502 21.081 1.00 96.00 80 LYS A O 1
ATOM 665 N N . ASP A 1 81 ? -10.942 -0.514 22.128 1.00 96.62 81 ASP A N 1
ATOM 666 C CA . ASP A 1 81 ? -11.656 -1.246 21.083 1.00 96.62 81 ASP A CA 1
ATOM 667 C C . ASP A 1 81 ? -11.914 -0.367 19.854 1.00 96.62 81 ASP A C 1
ATOM 669 O O . ASP A 1 81 ? -12.054 0.856 19.968 1.00 96.62 81 ASP A O 1
ATOM 673 N N . PHE A 1 82 ? -12.032 -1.001 18.683 1.00 97.62 82 PHE A N 1
ATOM 674 C CA . PHE A 1 82 ? -12.494 -0.309 17.483 1.00 97.62 82 PHE A CA 1
ATOM 675 C C . PHE A 1 82 ? -13.907 0.223 17.709 1.00 97.62 82 PHE A C 1
ATOM 677 O O . PHE A 1 82 ? -14.793 -0.471 18.215 1.00 97.62 82 PHE A O 1
ATOM 684 N N . LYS A 1 83 ? -14.107 1.482 17.342 1.00 96.44 83 LYS A N 1
ATOM 685 C CA . LYS A 1 83 ? -15.370 2.181 17.522 1.00 96.44 83 LYS A CA 1
ATOM 686 C C . LYS A 1 83 ? -16.315 1.827 16.375 1.00 96.44 83 LYS A C 1
ATOM 688 O O . LYS A 1 83 ? -15.868 1.753 15.228 1.00 96.44 83 LYS A O 1
ATOM 693 N N . PRO A 1 84 ? -17.615 1.653 16.650 1.00 97.12 84 PRO A N 1
ATOM 694 C CA . PRO A 1 84 ? -18.593 1.511 15.586 1.00 97.12 84 PRO A CA 1
ATOM 695 C C . PRO A 1 84 ? -18.673 2.794 14.752 1.00 97.12 84 PRO A C 1
ATOM 697 O O . PRO A 1 84 ? -18.403 3.890 15.251 1.00 97.12 84 PRO A O 1
ATOM 700 N N . LEU A 1 85 ? -19.099 2.651 13.502 1.00 96.94 85 LEU A N 1
ATOM 701 C CA . LEU A 1 85 ? -19.330 3.767 12.590 1.00 96.94 85 LEU A CA 1
ATOM 702 C C . LEU A 1 85 ? -20.804 4.165 12.619 1.00 96.94 85 LEU A C 1
ATOM 704 O O . LEU A 1 85 ? -21.684 3.330 12.852 1.00 96.94 85 LEU A O 1
ATOM 708 N N . THR A 1 86 ? -21.084 5.447 12.393 1.00 94.62 86 THR A N 1
ATOM 709 C CA . THR A 1 86 ? -22.451 5.962 12.300 1.00 94.62 86 THR A CA 1
ATOM 710 C C . THR A 1 86 ? -22.801 6.304 10.864 1.00 94.62 86 THR A C 1
ATOM 712 O O . THR A 1 86 ? -22.320 7.283 10.302 1.00 94.62 86 THR A O 1
ATOM 715 N N . ILE A 1 87 ? -23.721 5.534 10.299 1.00 92.12 87 ILE A N 1
ATOM 716 C CA . ILE A 1 87 ? -24.140 5.615 8.908 1.00 92.12 87 ILE A CA 1
ATOM 717 C C . ILE A 1 87 ? -25.645 5.875 8.863 1.00 92.12 87 ILE A C 1
ATOM 719 O O . ILE A 1 87 ? -26.431 5.108 9.412 1.00 92.12 87 ILE A O 1
ATOM 723 N N . ASN A 1 88 ? -26.069 6.990 8.255 1.00 87.62 88 ASN A N 1
ATOM 724 C CA . ASN A 1 88 ? -27.485 7.396 8.182 1.00 87.62 88 ASN A CA 1
ATOM 725 C C . ASN A 1 88 ? -28.214 7.383 9.548 1.00 87.62 88 ASN A C 1
ATOM 727 O O . ASN A 1 88 ? -29.405 7.087 9.641 1.00 87.62 88 ASN A O 1
ATOM 731 N N . GLY A 1 89 ? -27.491 7.699 10.629 1.00 87.25 89 GLY A N 1
ATOM 732 C CA . GLY A 1 89 ? -28.010 7.695 12.002 1.00 87.25 89 GLY A CA 1
ATOM 733 C C . GLY A 1 89 ? -28.091 6.315 12.668 1.00 87.25 89 GLY A C 1
ATOM 734 O O . GLY A 1 89 ? -28.516 6.233 13.820 1.00 87.25 89 GLY A O 1
ATOM 735 N N . GLN A 1 90 ? -27.673 5.249 11.985 1.00 91.31 90 GLN A N 1
ATOM 736 C CA . GLN A 1 90 ? -27.572 3.891 12.516 1.00 91.31 90 GLN A CA 1
ATOM 737 C C . GLN A 1 90 ? -26.113 3.532 12.800 1.00 91.31 90 GLN A C 1
ATOM 739 O O . GLN A 1 90 ? -25.202 4.041 12.156 1.00 91.31 90 GLN A O 1
ATOM 744 N N . SER A 1 91 ? -25.892 2.674 13.793 1.00 95.12 91 SER A N 1
ATOM 745 C CA . SER A 1 91 ? -24.558 2.202 14.160 1.00 95.12 91 SER A CA 1
ATOM 746 C C . SER A 1 91 ? -24.265 0.875 13.460 1.00 95.12 91 SER A C 1
ATOM 748 O O . SER A 1 91 ? -25.092 -0.033 13.535 1.00 95.12 91 SER A O 1
ATOM 750 N N . CYS A 1 92 ? -23.101 0.760 12.821 1.00 95.88 92 CYS A N 1
ATOM 751 C CA . CYS A 1 92 ? -22.574 -0.486 12.261 1.00 95.88 92 CYS A CA 1
ATOM 752 C C . CYS A 1 92 ? -21.157 -0.769 12.785 1.00 95.88 92 CYS A C 1
ATOM 754 O O . CYS A 1 92 ? -20.515 0.096 13.391 1.00 95.88 92 CYS A O 1
ATOM 756 N N . ALA A 1 93 ? -20.686 -2.003 12.607 1.00 96.69 93 ALA A N 1
ATOM 757 C CA . ALA A 1 93 ? -19.339 -2.388 13.013 1.00 96.69 93 ALA A CA 1
ATOM 758 C C . ALA A 1 93 ? -18.277 -1.716 12.125 1.00 96.69 93 ALA A C 1
ATOM 760 O O . ALA A 1 93 ? -18.550 -1.341 10.987 1.00 96.69 93 ALA A O 1
ATOM 761 N N . ALA A 1 94 ? -17.056 -1.564 12.644 1.00 96.69 94 ALA A N 1
ATOM 762 C CA . ALA A 1 94 ? -15.954 -0.959 11.894 1.00 96.69 94 ALA A CA 1
ATOM 763 C C . ALA A 1 94 ? -15.532 -1.797 10.675 1.00 96.69 94 ALA A C 1
ATOM 765 O O . ALA A 1 94 ? -14.987 -1.269 9.724 1.00 96.69 94 ALA A O 1
ATOM 766 N N . ASP A 1 95 ? -15.769 -3.103 10.679 1.00 95.19 95 ASP A N 1
ATOM 767 C CA . ASP A 1 95 ? -15.465 -4.009 9.571 1.00 95.19 95 ASP A CA 1
ATOM 768 C C . ASP A 1 95 ? -16.666 -4.255 8.638 1.00 95.19 95 ASP A C 1
ATOM 770 O O . ASP A 1 95 ? -16.573 -5.060 7.712 1.00 95.19 95 ASP A O 1
ATOM 774 N N . ASP A 1 96 ? -17.779 -3.539 8.836 1.00 95.25 96 ASP A N 1
ATOM 775 C CA . ASP A 1 96 ? -18.997 -3.649 8.026 1.00 95.25 96 ASP A CA 1
ATOM 776 C C . ASP A 1 96 ? -18.880 -2.847 6.717 1.00 95.25 96 ASP A C 1
ATOM 778 O O . ASP A 1 96 ? -19.490 -1.790 6.520 1.00 95.25 96 ASP A O 1
ATOM 782 N N . VAL A 1 97 ? -18.023 -3.349 5.826 1.00 94.94 97 VAL A N 1
ATOM 783 C CA . VAL A 1 97 ? -17.705 -2.741 4.527 1.00 94.94 97 VAL A CA 1
ATOM 784 C C . VAL A 1 97 ? -18.951 -2.570 3.655 1.00 94.94 97 VAL A C 1
ATOM 786 O O . VAL A 1 97 ? -19.136 -1.499 3.069 1.00 94.94 97 VAL A O 1
ATOM 789 N N . GLU A 1 98 ? -19.812 -3.589 3.595 1.00 93.19 98 GLU A N 1
ATOM 790 C CA . GLU A 1 98 ? -21.036 -3.593 2.788 1.00 93.19 98 GLU A CA 1
ATOM 791 C C . GLU A 1 98 ? -21.991 -2.470 3.217 1.00 93.19 98 GLU A C 1
ATOM 793 O O . GLU A 1 98 ? -22.451 -1.691 2.376 1.00 93.19 98 GLU A O 1
ATOM 798 N N . THR A 1 99 ? -22.241 -2.322 4.525 1.00 93.19 99 THR A N 1
ATOM 799 C CA . THR A 1 99 ? -23.150 -1.288 5.041 1.00 93.19 99 THR A CA 1
ATOM 800 C C . THR A 1 99 ? -22.621 0.118 4.785 1.00 93.19 99 THR A C 1
ATOM 802 O O . THR A 1 99 ? -23.381 0.995 4.366 1.00 93.19 99 THR A O 1
ATOM 805 N N . VAL A 1 100 ? -21.325 0.356 5.016 1.00 94.19 100 VAL A N 1
ATOM 806 C CA . VAL A 1 100 ? -20.733 1.689 4.828 1.00 94.19 100 VAL A CA 1
ATOM 807 C C . VAL A 1 100 ? -20.736 2.068 3.346 1.00 94.19 100 VAL A C 1
ATOM 809 O O . VAL A 1 100 ? -21.240 3.134 2.991 1.00 94.19 100 VAL A O 1
ATOM 812 N N . ASN A 1 101 ? -20.268 1.176 2.464 1.00 93.56 101 ASN A N 1
ATOM 813 C CA . ASN A 1 101 ? -20.239 1.438 1.024 1.00 93.56 101 ASN A CA 1
ATOM 814 C C . ASN A 1 101 ? -21.642 1.560 0.414 1.00 93.56 101 ASN A C 1
ATOM 816 O O . ASN A 1 101 ? -21.854 2.396 -0.465 1.00 93.56 101 ASN A O 1
ATOM 820 N N . GLY A 1 102 ? -22.617 0.784 0.896 1.00 90.88 102 GLY A N 1
ATOM 821 C CA . GLY A 1 102 ? -24.007 0.860 0.439 1.00 90.88 102 GLY A CA 1
ATOM 822 C C . GLY A 1 102 ? -24.714 2.169 0.811 1.00 90.88 102 GLY A C 1
ATOM 823 O O . GLY A 1 102 ? -25.684 2.559 0.160 1.00 90.88 102 GLY A O 1
ATOM 824 N N . ALA A 1 103 ? -24.230 2.881 1.830 1.00 87.06 103 ALA A N 1
ATOM 825 C CA . ALA A 1 103 ? -24.862 4.100 2.322 1.00 87.06 103 ALA A CA 1
ATOM 826 C C . ALA A 1 103 ? -24.438 5.384 1.602 1.00 87.06 103 ALA A C 1
ATOM 828 O O . ALA A 1 103 ? -25.090 6.416 1.769 1.00 87.06 103 ALA A O 1
ATOM 829 N N . HIS A 1 104 ? -23.368 5.336 0.808 1.00 79.56 104 HIS A N 1
ATOM 830 C CA . HIS A 1 104 ? -22.850 6.504 0.097 1.00 79.56 104 HIS A CA 1
ATOM 831 C C . HIS A 1 104 ? -23.691 6.905 -1.128 1.00 79.56 104 HIS A C 1
ATOM 833 O O . HIS A 1 104 ? -23.497 7.997 -1.661 1.00 79.56 104 HIS A O 1
ATOM 839 N N . GLY A 1 105 ? -24.679 6.097 -1.535 1.00 74.50 105 GLY A N 1
ATOM 840 C CA . GLY A 1 105 ? -25.530 6.396 -2.689 1.00 74.50 105 GLY A CA 1
ATOM 841 C C . GLY A 1 105 ? -24.693 6.604 -3.954 1.00 74.50 105 GLY A C 1
ATOM 842 O O . GLY A 1 105 ? -23.873 5.756 -4.291 1.00 74.50 105 GLY A O 1
ATOM 843 N N . ASP A 1 106 ? -24.873 7.750 -4.617 1.00 77.31 106 ASP A N 1
ATOM 844 C CA . ASP A 1 106 ? -24.108 8.140 -5.813 1.00 77.31 106 ASP A CA 1
ATOM 845 C C . ASP A 1 106 ? -22.775 8.849 -5.491 1.00 77.31 106 ASP A C 1
ATOM 847 O O . ASP A 1 106 ? -22.052 9.249 -6.407 1.00 77.31 106 ASP A O 1
ATOM 851 N N . LEU A 1 107 ? -22.432 9.049 -4.209 1.00 84.62 107 LEU A N 1
ATOM 852 C CA . LEU A 1 107 ? -21.147 9.646 -3.847 1.00 84.62 107 LEU A CA 1
ATOM 853 C C . LEU A 1 107 ? -20.012 8.693 -4.262 1.00 84.62 107 LEU A C 1
ATOM 855 O O . LEU A 1 107 ? -20.039 7.517 -3.890 1.00 84.62 107 LEU A O 1
ATOM 859 N N . PRO A 1 108 ? -18.980 9.176 -4.978 1.00 92.19 108 PRO A N 1
ATOM 860 C CA . PRO A 1 108 ? -17.833 8.374 -5.380 1.00 92.19 108 PRO A CA 1
ATOM 861 C C . PRO A 1 108 ? -16.894 8.169 -4.186 1.00 92.19 108 PRO A C 1
ATOM 863 O O . PRO A 1 108 ? -15.775 8.670 -4.175 1.00 92.19 108 PRO A O 1
ATOM 866 N N . LEU A 1 109 ? -17.352 7.461 -3.155 1.00 94.81 109 LEU A N 1
ATOM 867 C CA . LEU A 1 109 ? -16.569 7.100 -1.977 1.00 94.81 109 LEU A CA 1
ATOM 868 C C . LEU A 1 109 ? -16.430 5.587 -1.877 1.00 94.81 109 LEU A C 1
ATOM 870 O O . LEU A 1 109 ? -17.322 4.830 -2.259 1.00 94.81 109 LEU A O 1
ATOM 874 N N . PHE A 1 110 ? -15.287 5.166 -1.357 1.00 96.06 110 PHE A N 1
ATOM 875 C CA . PHE A 1 110 ? -14.994 3.780 -1.057 1.00 96.06 110 PHE A CA 1
ATOM 876 C C . PHE A 1 110 ? -14.416 3.680 0.344 1.00 96.06 110 PHE A C 1
ATOM 878 O O . PHE A 1 110 ? -13.362 4.251 0.645 1.00 96.06 110 PHE A O 1
ATOM 885 N N . TYR A 1 111 ? -15.114 2.930 1.181 1.00 96.88 111 TYR A N 1
ATOM 886 C CA . TYR A 1 111 ? -14.651 2.492 2.476 1.00 96.88 111 TYR A CA 1
ATOM 887 C C . TYR A 1 111 ? -13.976 1.129 2.358 1.00 96.88 111 TYR A C 1
ATOM 889 O O . TYR A 1 111 ? -14.530 0.190 1.775 1.00 96.88 111 TYR A O 1
ATOM 897 N N . GLY A 1 112 ? -12.777 1.021 2.920 1.00 96.94 112 GLY A N 1
ATOM 898 C CA . GLY A 1 112 ? -12.099 -0.256 3.062 1.00 96.94 112 GLY A CA 1
ATOM 899 C C . GLY A 1 112 ? -11.820 -0.599 4.510 1.00 96.94 112 GLY A C 1
ATOM 900 O O . GLY A 1 112 ? -11.396 0.260 5.285 1.00 96.94 112 GLY A O 1
ATOM 901 N N . ALA A 1 113 ? -12.044 -1.868 4.845 1.00 96.62 113 ALA A N 1
ATOM 902 C CA . ALA A 1 113 ? -11.737 -2.444 6.141 1.00 96.62 113 ALA A CA 1
ATOM 903 C C . ALA A 1 113 ? -11.291 -3.905 5.988 1.00 96.62 113 ALA A C 1
ATOM 905 O O . ALA A 1 113 ? -11.810 -4.642 5.148 1.00 96.62 113 ALA A O 1
ATOM 906 N N . GLY A 1 114 ? -10.324 -4.339 6.793 1.00 93.38 114 GLY A N 1
ATOM 907 C CA . GLY A 1 114 ? -9.833 -5.714 6.743 1.00 93.38 114 GLY A CA 1
ATOM 908 C C . GLY A 1 114 ? -8.583 -5.940 7.579 1.00 93.38 114 GLY A C 1
ATOM 909 O O . GLY A 1 114 ? -8.314 -5.206 8.526 1.00 93.38 114 GLY A O 1
ATOM 910 N N . HIS A 1 115 ? -7.805 -6.960 7.219 1.00 91.94 115 HIS A N 1
ATOM 911 C CA . HIS A 1 115 ? -6.577 -7.324 7.922 1.00 91.94 115 HIS A CA 1
ATOM 912 C C . HIS A 1 115 ? -5.398 -7.409 6.957 1.00 91.94 115 HIS A C 1
ATOM 914 O O . HIS A 1 115 ? -5.500 -7.986 5.875 1.00 91.94 115 HIS A O 1
ATOM 920 N N . GLY A 1 116 ? -4.266 -6.853 7.376 1.00 89.38 116 GLY A N 1
ATOM 921 C CA . GLY A 1 116 ? -3.025 -6.838 6.618 1.00 89.38 116 GLY A CA 1
ATOM 922 C C . GLY A 1 116 ? -1.998 -7.836 7.138 1.00 89.38 116 GLY A C 1
ATOM 923 O O . GLY A 1 116 ? -2.301 -8.936 7.609 1.00 89.38 116 GLY A O 1
ATOM 924 N N . ARG A 1 117 ? -0.730 -7.434 7.044 1.00 86.88 117 ARG A N 1
ATOM 925 C CA . ARG A 1 117 ? 0.399 -8.159 7.635 1.00 86.88 117 ARG A CA 1
ATOM 926 C C . ARG A 1 117 ? 0.196 -8.339 9.142 1.00 86.88 117 ARG A C 1
ATOM 928 O O . ARG A 1 117 ? -0.272 -7.422 9.812 1.00 86.88 117 ARG A O 1
ATOM 935 N N . SER A 1 118 ? 0.568 -9.507 9.666 1.00 89.50 118 SER A N 1
ATOM 936 C CA . SER A 1 118 ? 0.469 -9.835 11.094 1.00 89.50 118 SER A CA 1
ATOM 937 C C . SER A 1 118 ? -0.938 -9.669 11.695 1.00 89.50 118 SER A C 1
ATOM 939 O O . SER A 1 118 ? -1.052 -9.444 12.893 1.00 89.50 118 SER A O 1
ATOM 941 N N . MET A 1 119 ? -2.005 -9.761 10.887 1.00 90.38 119 MET A N 1
ATOM 942 C CA . MET A 1 119 ? -3.395 -9.478 11.292 1.00 90.38 119 MET A CA 1
ATOM 943 C C . MET A 1 119 ? -3.659 -8.046 11.782 1.00 90.38 119 MET A C 1
ATOM 945 O O . MET A 1 119 ? -4.702 -7.805 12.384 1.00 90.38 119 MET A O 1
ATOM 949 N N . LYS A 1 120 ? -2.779 -7.079 11.494 1.00 93.88 120 LYS A N 1
ATOM 950 C CA . LYS A 1 120 ? -3.070 -5.667 11.773 1.00 93.88 120 LYS A CA 1
ATOM 951 C C . LYS A 1 120 ? -4.339 -5.250 11.033 1.00 93.88 120 LYS A C 1
ATOM 953 O O . LYS A 1 120 ? -4.430 -5.459 9.821 1.00 93.88 120 LYS A O 1
ATOM 958 N N . ALA A 1 121 ? -5.296 -4.657 11.742 1.00 95.19 121 ALA A N 1
ATOM 959 C CA . ALA A 1 121 ? -6.511 -4.140 11.120 1.00 95.19 121 ALA A CA 1
ATOM 960 C C . ALA A 1 121 ? -6.179 -2.972 10.178 1.00 95.19 121 ALA A C 1
ATOM 962 O O . ALA A 1 121 ? -5.302 -2.159 10.463 1.00 95.19 121 ALA A O 1
ATOM 963 N N . ILE A 1 122 ? -6.870 -2.854 9.056 1.00 96.25 122 ILE A N 1
ATOM 964 C CA . ILE A 1 122 ? -6.699 -1.746 8.113 1.00 96.25 122 ILE A CA 1
ATOM 965 C C . ILE A 1 122 ? -8.050 -1.084 7.944 1.00 96.25 122 ILE A C 1
ATOM 967 O O . ILE A 1 122 ? -9.039 -1.784 7.756 1.00 96.25 122 ILE A O 1
ATOM 971 N N . PHE A 1 123 ? -8.063 0.245 7.965 1.00 97.94 123 PHE A N 1
ATOM 972 C CA . PHE A 1 123 ? -9.226 1.059 7.642 1.00 97.94 123 PHE A CA 1
ATOM 973 C C . PHE A 1 123 ? -8.793 2.212 6.737 1.00 97.94 123 PHE A C 1
ATOM 975 O O . PHE A 1 123 ? -7.678 2.724 6.868 1.00 97.94 123 PHE A O 1
ATOM 982 N N . PHE A 1 124 ? -9.655 2.620 5.811 1.00 98.00 124 PHE A N 1
ATOM 983 C CA . PHE A 1 124 ? -9.467 3.845 5.037 1.00 98.00 124 PHE A CA 1
ATOM 984 C C . PHE A 1 124 ? -10.774 4.309 4.394 1.00 98.00 124 PHE A C 1
ATOM 986 O O . PHE A 1 124 ? -11.699 3.524 4.190 1.00 98.00 124 PHE A O 1
ATOM 993 N N . LEU A 1 125 ? -10.816 5.586 4.021 1.00 97.56 125 LEU A N 1
ATOM 994 C CA . LEU A 1 125 ? -11.865 6.167 3.187 1.00 97.56 125 LEU A CA 1
ATOM 995 C C . LEU A 1 125 ? -11.208 6.950 2.057 1.00 97.56 125 LEU A C 1
ATOM 997 O O . LEU A 1 125 ? -10.374 7.817 2.322 1.00 97.56 125 LEU A O 1
ATOM 1001 N N . ALA A 1 126 ? -11.593 6.681 0.814 1.00 97.06 126 ALA A N 1
ATOM 1002 C CA . ALA A 1 126 ? -11.032 7.366 -0.344 1.00 97.06 126 ALA A CA 1
ATOM 1003 C C . ALA A 1 126 ? -12.080 7.646 -1.422 1.00 97.06 126 ALA A C 1
ATOM 1005 O O . ALA A 1 126 ? -13.146 7.031 -1.462 1.00 97.06 126 ALA A O 1
ATOM 1006 N N . GLU A 1 127 ? -11.761 8.585 -2.306 1.00 96.25 127 GLU A N 1
ATOM 1007 C CA . GLU A 1 127 ? -12.578 8.905 -3.475 1.00 96.25 127 GLU A CA 1
ATOM 1008 C C . GLU A 1 127 ? -12.413 7.844 -4.565 1.00 96.25 127 GLU A C 1
ATOM 1010 O O . GLU A 1 127 ? -11.298 7.428 -4.873 1.00 96.25 127 GLU A O 1
ATOM 1015 N N . VAL A 1 128 ? -13.511 7.430 -5.192 1.00 96.00 128 VAL A N 1
ATOM 1016 C CA . VAL A 1 128 ? -13.501 6.557 -6.368 1.00 96.00 128 VAL A CA 1
ATOM 1017 C C . VAL A 1 128 ? -13.177 7.398 -7.598 1.00 96.00 128 VAL A C 1
ATOM 1019 O O . VAL A 1 128 ? -13.936 8.292 -7.964 1.00 96.00 128 VAL A O 1
ATOM 1022 N N . ILE A 1 129 ? -12.061 7.088 -8.257 1.00 95.06 129 ILE A N 1
ATOM 1023 C CA . ILE A 1 129 ? -11.692 7.679 -9.549 1.00 95.06 129 ILE A CA 1
ATOM 1024 C C . ILE A 1 129 ? -12.415 6.947 -10.676 1.00 95.06 129 ILE A C 1
ATOM 1026 O O . ILE A 1 129 ? -12.958 7.583 -11.575 1.00 95.06 129 ILE A O 1
ATOM 1030 N N . ASP A 1 130 ? -12.36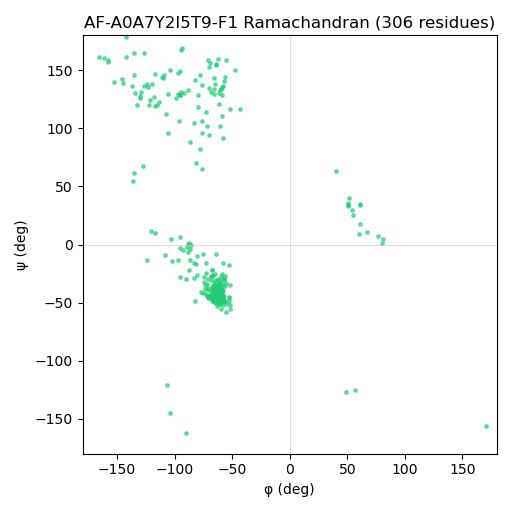3 5.614 -10.660 1.00 95.56 130 ASP A N 1
ATOM 1031 C CA . ASP A 1 130 ? -12.845 4.795 -11.768 1.00 95.56 130 ASP A CA 1
ATOM 1032 C C . ASP A 1 130 ? -13.171 3.367 -11.319 1.00 95.56 130 ASP A C 1
ATOM 1034 O O . ASP A 1 130 ? -12.658 2.872 -10.309 1.00 95.56 130 ASP A O 1
ATOM 1038 N N . ARG A 1 131 ? -14.007 2.691 -12.105 1.00 95.75 131 ARG A N 1
ATOM 1039 C CA . ARG A 1 131 ? -14.326 1.272 -11.964 1.00 95.75 131 ARG A CA 1
ATOM 1040 C C . ARG A 1 131 ? -14.160 0.594 -13.312 1.00 95.75 131 ARG A C 1
ATOM 1042 O O . ARG A 1 131 ? -14.763 0.989 -14.304 1.00 95.75 131 ARG A O 1
ATOM 1049 N N . LEU A 1 132 ? -13.369 -0.466 -13.331 1.00 95.69 132 LEU A N 1
ATOM 1050 C CA . LEU A 1 132 ? -13.011 -1.193 -14.543 1.00 95.69 132 LEU A CA 1
ATOM 1051 C C . LEU A 1 132 ? -13.102 -2.700 -14.327 1.00 95.69 132 LEU A C 1
ATOM 1053 O O . LEU A 1 132 ? -13.186 -3.179 -13.203 1.00 95.69 132 LEU A O 1
ATOM 1057 N N . ASN A 1 133 ? -13.098 -3.447 -15.427 1.00 96.50 133 ASN A N 1
ATOM 1058 C CA . ASN A 1 133 ? -13.009 -4.902 -15.412 1.00 96.50 133 ASN A CA 1
ATOM 1059 C C . ASN A 1 133 ? -11.777 -5.316 -16.214 1.00 96.50 133 ASN A C 1
ATOM 1061 O O . ASN A 1 133 ? -11.652 -4.949 -17.384 1.00 96.50 133 ASN A O 1
ATOM 1065 N N . VAL A 1 134 ? -10.879 -6.079 -15.596 1.00 95.44 134 VAL A N 1
ATOM 1066 C CA . VAL A 1 134 ? -9.692 -6.655 -16.248 1.00 95.44 134 VAL A CA 1
ATOM 1067 C C . VAL A 1 134 ? -9.686 -8.132 -15.924 1.00 95.44 134 VAL A C 1
ATOM 1069 O O . VAL A 1 134 ? -9.865 -8.496 -14.769 1.00 95.44 134 VAL A O 1
ATOM 1072 N N . GLU A 1 135 ? -9.512 -8.980 -16.939 1.00 93.25 135 GLU A N 1
ATOM 1073 C CA . GLU A 1 135 ? -9.559 -10.436 -16.754 1.00 93.25 135 GLU A CA 1
ATOM 1074 C C . GLU A 1 135 ? -10.834 -10.883 -16.000 1.00 93.25 135 GLU A C 1
ATOM 1076 O O . GLU A 1 135 ? -10.791 -11.748 -15.133 1.00 93.25 135 GLU A O 1
ATOM 1081 N N . GLU A 1 136 ? -11.980 -10.263 -16.316 1.00 94.50 136 GLU A N 1
ATOM 1082 C CA . GLU A 1 136 ? -13.289 -10.520 -15.675 1.00 94.50 136 GLU A CA 1
ATOM 1083 C C . GLU A 1 136 ? -13.326 -10.258 -14.157 1.00 94.50 136 GLU A C 1
ATOM 1085 O O . GLU A 1 136 ? -14.324 -10.552 -13.502 1.00 94.50 136 GLU A O 1
ATOM 1090 N N . CYS A 1 137 ? -12.268 -9.668 -13.602 1.00 96.19 137 CYS A N 1
ATOM 1091 C CA . CYS A 1 137 ? -12.190 -9.252 -12.215 1.00 96.19 137 CYS A CA 1
ATOM 1092 C C . CYS A 1 137 ? -12.578 -7.768 -12.097 1.00 96.19 137 CYS A C 1
ATOM 1094 O O . CYS A 1 137 ? -12.019 -6.930 -12.820 1.00 96.19 137 CYS A O 1
ATOM 1096 N N . PRO A 1 138 ? -13.509 -7.419 -11.190 1.00 97.12 138 PRO A N 1
ATOM 1097 C CA . PRO A 1 138 ? -13.858 -6.032 -10.935 1.00 97.12 138 PRO A CA 1
ATOM 1098 C C . PRO A 1 138 ? -12.705 -5.321 -10.225 1.00 97.12 138 PRO A C 1
ATOM 1100 O O . PRO A 1 138 ? -12.126 -5.837 -9.268 1.00 97.12 138 PRO A O 1
ATOM 1103 N N . ILE A 1 139 ? -12.387 -4.119 -10.694 1.00 97.75 139 ILE A N 1
ATOM 1104 C CA . ILE A 1 139 ? -11.350 -3.251 -10.145 1.00 97.75 139 ILE A CA 1
ATOM 1105 C C . ILE A 1 139 ? -11.961 -1.900 -9.796 1.00 97.75 139 ILE A C 1
ATOM 1107 O O . ILE A 1 139 ? -12.712 -1.318 -10.585 1.00 97.75 139 ILE A O 1
ATOM 1111 N N . VAL A 1 140 ? -11.573 -1.366 -8.644 1.00 97.38 140 VAL A N 1
ATOM 1112 C CA . VAL A 1 140 ? -11.852 0.010 -8.243 1.00 97.38 140 VAL A CA 1
ATOM 1113 C C . VAL A 1 140 ? -10.543 0.772 -8.061 1.00 97.38 140 VAL A C 1
ATOM 1115 O O . VAL A 1 140 ? -9.632 0.344 -7.349 1.00 97.38 140 VAL A O 1
ATOM 1118 N N . LEU A 1 141 ? -10.445 1.913 -8.740 1.00 97.81 141 LEU A N 1
ATOM 1119 C CA . LEU A 1 141 ? -9.329 2.836 -8.602 1.00 97.81 141 LEU A CA 1
ATOM 1120 C C . LEU A 1 141 ? -9.724 3.961 -7.664 1.00 97.81 141 LEU A C 1
ATOM 1122 O O . LEU A 1 141 ? -10.724 4.644 -7.889 1.00 97.81 141 LEU A O 1
ATOM 1126 N N . LEU A 1 142 ? -8.910 4.167 -6.640 1.00 97.56 142 LEU A N 1
ATOM 1127 C CA . LEU A 1 142 ? -9.129 5.159 -5.605 1.00 97.56 142 LEU A CA 1
ATOM 1128 C C . LEU A 1 142 ? -8.113 6.291 -5.720 1.00 97.56 142 LEU A C 1
ATOM 1130 O O . LEU A 1 142 ? -6.957 6.076 -6.097 1.00 97.56 142 LEU A O 1
ATOM 1134 N N . GLY A 1 143 ? -8.575 7.500 -5.430 1.00 95.75 143 GLY A N 1
ATOM 1135 C CA . GLY A 1 143 ? -7.823 8.741 -5.509 1.00 95.75 143 GLY A CA 1
ATOM 1136 C C . GLY A 1 143 ? -7.464 9.268 -4.138 1.00 95.75 143 GLY A C 1
ATOM 1137 O O . GLY A 1 143 ? -6.764 8.592 -3.388 1.00 95.75 143 GLY A O 1
ATOM 1138 N N . ARG A 1 144 ? -7.923 10.491 -3.856 1.00 94.94 144 ARG A N 1
ATOM 1139 C CA . ARG A 1 144 ? -7.656 11.193 -2.604 1.00 94.94 144 ARG A CA 1
ATOM 1140 C C . ARG A 1 144 ? -8.182 10.399 -1.415 1.00 94.94 144 ARG A C 1
ATOM 1142 O O . ARG A 1 144 ? -9.335 9.961 -1.421 1.00 94.94 144 ARG A O 1
ATOM 1149 N N . GLU A 1 145 ? -7.351 10.278 -0.389 1.00 96.81 145 GLU A N 1
ATOM 1150 C CA . GLU A 1 145 ? -7.703 9.627 0.870 1.00 96.81 145 GLU A CA 1
ATOM 1151 C C . GLU A 1 145 ? -8.166 10.653 1.904 1.00 96.81 145 GLU A C 1
ATOM 1153 O O . GLU A 1 145 ? -7.4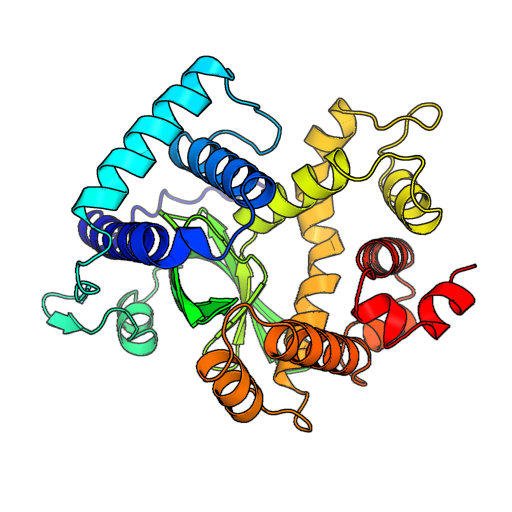79 11.637 2.176 1.00 96.81 145 GLU A O 1
ATOM 1158 N N . HIS A 1 146 ? -9.328 10.402 2.503 1.00 96.38 146 HIS A N 1
ATOM 1159 C CA . HIS A 1 146 ? -9.904 11.226 3.569 1.00 96.38 146 HIS A CA 1
ATOM 1160 C C . HIS A 1 146 ? -9.561 10.694 4.961 1.00 96.38 146 HIS A C 1
ATOM 1162 O O . HIS A 1 146 ? -9.466 11.470 5.905 1.00 96.38 146 HIS A O 1
ATOM 1168 N N . ALA A 1 147 ? -9.349 9.384 5.084 1.00 97.56 147 ALA A N 1
ATOM 1169 C CA . ALA A 1 147 ? -8.860 8.740 6.297 1.00 97.56 147 ALA A CA 1
ATOM 1170 C C . ALA A 1 147 ? -7.945 7.576 5.917 1.00 97.56 147 ALA A C 1
ATOM 1172 O O . ALA A 1 147 ? -8.262 6.832 4.982 1.00 97.56 147 ALA A O 1
ATOM 1173 N N . ARG A 1 148 ? -6.835 7.400 6.641 1.00 96.75 148 ARG A N 1
ATOM 1174 C CA . ARG A 1 148 ? -5.929 6.263 6.444 1.00 96.75 148 ARG A CA 1
ATOM 1175 C C . ARG A 1 148 ? -5.080 5.969 7.673 1.00 96.75 148 ARG A C 1
ATOM 1177 O O . ARG A 1 148 ? -4.795 6.847 8.483 1.00 96.75 148 ARG A O 1
ATOM 1184 N N . GLU A 1 149 ? -4.623 4.730 7.743 1.00 95.25 149 GLU A N 1
ATOM 1185 C CA . GLU A 1 149 ? -3.620 4.272 8.700 1.00 95.25 149 GLU A CA 1
ATOM 1186 C C . GLU A 1 149 ? -2.193 4.333 8.123 1.00 95.25 149 GLU A C 1
ATOM 1188 O O . GLU A 1 149 ? -1.974 4.575 6.929 1.00 95.25 149 GLU A O 1
ATOM 1193 N N . MET A 1 150 ? -1.204 4.150 8.994 1.00 95.31 150 MET A N 1
ATOM 1194 C CA . MET A 1 150 ? 0.220 4.296 8.707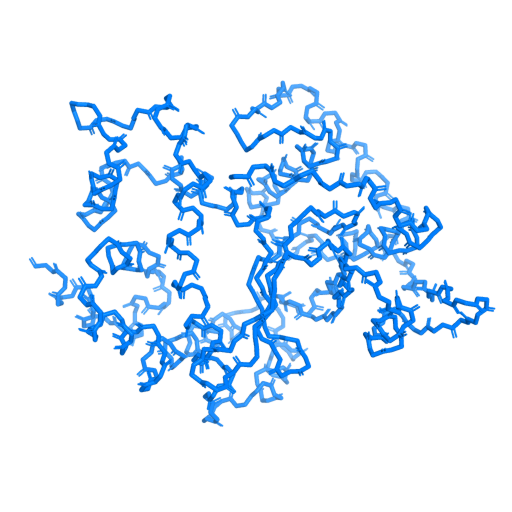 1.00 95.31 150 MET A CA 1
ATOM 1195 C C . MET A 1 150 ? 0.753 3.314 7.647 1.00 95.31 150 MET A C 1
ATOM 1197 O O . MET A 1 150 ? 1.649 3.664 6.872 1.00 95.31 150 MET A O 1
ATOM 1201 N N . ALA A 1 151 ? 0.292 2.063 7.636 1.00 92.50 151 ALA A N 1
ATOM 1202 C CA . ALA A 1 151 ? 0.784 1.036 6.724 1.00 92.50 151 ALA A CA 1
ATOM 1203 C C . ALA A 1 151 ? 0.464 1.367 5.266 1.00 92.50 151 ALA A C 1
ATOM 1205 O O . ALA A 1 151 ? 1.327 1.121 4.417 1.00 92.50 151 ALA A O 1
ATOM 1206 N N . SER A 1 152 ? -0.731 1.917 5.043 1.00 94.69 152 SER A N 1
ATOM 1207 C CA . SER A 1 152 ? -1.332 2.374 3.795 1.00 94.69 152 SER A CA 1
ATOM 1208 C C . SER A 1 152 ? -1.057 1.436 2.614 1.00 94.69 152 SER A C 1
ATOM 1210 O O . SER A 1 152 ? -0.352 1.809 1.670 1.00 94.69 152 SER A O 1
ATOM 1212 N N . PRO A 1 153 ? -1.551 0.179 2.662 1.00 95.06 153 PRO A N 1
ATOM 1213 C CA . PRO A 1 153 ? -1.426 -0.728 1.531 1.00 95.06 153 PRO A CA 1
ATOM 1214 C C . PRO A 1 153 ? -2.153 -0.128 0.332 1.00 95.06 153 PRO A C 1
ATOM 1216 O O . PRO A 1 153 ? -3.297 0.313 0.447 1.00 95.06 153 PRO A O 1
ATOM 1219 N N . PHE A 1 154 ? -1.473 -0.097 -0.809 1.00 96.44 154 PHE A N 1
ATOM 1220 C CA . PHE A 1 154 ? -1.962 0.574 -2.010 1.00 96.44 154 PHE A CA 1
ATOM 1221 C C . PHE A 1 154 ? -2.649 -0.370 -3.004 1.00 96.44 154 PHE A C 1
ATOM 1223 O O . PHE A 1 154 ? -3.294 0.104 -3.934 1.00 96.44 154 PHE A O 1
ATOM 1230 N N . ALA A 1 155 ? -2.505 -1.681 -2.830 1.00 96.69 155 ALA A N 1
ATOM 1231 C CA . ALA A 1 155 ? -3.151 -2.715 -3.626 1.00 96.69 155 ALA A CA 1
ATOM 1232 C C . ALA A 1 155 ? -3.647 -3.814 -2.682 1.00 96.69 155 ALA A C 1
ATOM 1234 O O . ALA A 1 155 ? -2.967 -4.125 -1.700 1.00 96.69 155 ALA A O 1
ATOM 1235 N N . MET A 1 156 ? -4.868 -4.291 -2.916 1.00 95.25 156 MET A N 1
ATOM 1236 C CA . MET A 1 156 ? -5.505 -5.341 -2.119 1.00 95.25 156 MET A CA 1
ATOM 1237 C C . MET A 1 156 ? -6.732 -5.911 -2.835 1.00 95.25 156 MET A C 1
ATOM 1239 O O . MET A 1 156 ? -7.352 -5.240 -3.662 1.00 95.25 156 MET A O 1
ATOM 1243 N N . VAL A 1 157 ? -7.167 -7.097 -2.419 1.00 93.44 157 VAL A N 1
ATOM 1244 C CA . VAL A 1 157 ? -8.499 -7.640 -2.711 1.00 93.44 157 VAL A CA 1
ATOM 1245 C C . VAL A 1 157 ? -9.441 -7.382 -1.530 1.00 93.44 157 VAL A C 1
ATOM 1247 O O . VAL A 1 157 ? 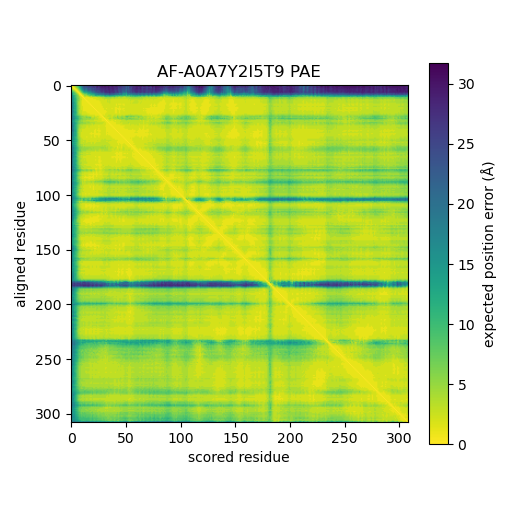-9.139 -7.747 -0.395 1.00 93.44 157 VAL A O 1
ATOM 1250 N N . GLN A 1 158 ? -10.621 -6.817 -1.792 1.00 91.12 158 GLN A N 1
ATOM 1251 C CA . GLN A 1 158 ? -11.700 -6.648 -0.810 1.00 91.12 158 GLN A CA 1
ATOM 1252 C C . GLN A 1 158 ? -13.022 -7.079 -1.442 1.00 91.12 158 GLN A C 1
ATOM 1254 O O . GLN A 1 158 ? -13.312 -6.657 -2.548 1.00 91.12 158 GLN A O 1
ATOM 1259 N N . GLU A 1 159 ? -13.821 -7.923 -0.783 1.00 87.12 159 GLU A N 1
ATOM 1260 C CA . GLU A 1 159 ? -15.141 -8.364 -1.292 1.00 87.12 159 GLU A CA 1
ATOM 1261 C C . GLU A 1 159 ? -15.129 -8.887 -2.750 1.00 87.12 159 GLU A C 1
ATOM 1263 O O . GLU A 1 159 ? -16.073 -8.697 -3.512 1.00 87.12 159 GLU A O 1
ATOM 1268 N N . GLY A 1 160 ? -14.038 -9.541 -3.168 1.00 89.88 160 GLY A N 1
ATOM 1269 C CA . GLY A 1 160 ? -13.893 -10.086 -4.525 1.00 89.88 160 GLY A CA 1
ATOM 1270 C C . GLY A 1 160 ? -13.586 -9.053 -5.618 1.00 89.88 160 GLY A C 1
ATOM 1271 O O . GLY A 1 160 ? -13.565 -9.415 -6.793 1.00 89.88 160 GLY A O 1
ATOM 1272 N N . GLN A 1 161 ? -13.324 -7.794 -5.254 1.00 93.88 161 GLN A N 1
ATOM 1273 C CA . GLN A 1 161 ? -12.821 -6.749 -6.149 1.00 93.88 161 GLN A CA 1
ATOM 1274 C C . GLN A 1 161 ? -11.383 -6.371 -5.796 1.00 93.88 161 GLN A C 1
ATOM 1276 O O . GLN A 1 161 ? -10.993 -6.329 -4.628 1.00 93.88 161 GLN A O 1
ATOM 1281 N N . VAL A 1 162 ? -10.599 -6.074 -6.826 1.00 97.31 162 VAL A N 1
ATOM 1282 C CA . VAL A 1 162 ? -9.253 -5.518 -6.687 1.00 97.31 162 VAL A CA 1
ATOM 1283 C C . VAL A 1 162 ? -9.371 -4.019 -6.425 1.00 97.31 162 VAL A C 1
ATOM 1285 O O . VAL A 1 162 ? -10.031 -3.289 -7.165 1.00 97.31 162 VAL A O 1
ATOM 1288 N N . VAL A 1 163 ? -8.711 -3.545 -5.380 1.00 97.81 163 VAL A N 1
ATOM 1289 C CA . VAL A 1 163 ? -8.705 -2.149 -4.948 1.00 97.81 163 VAL A CA 1
ATOM 1290 C C . VAL A 1 163 ? -7.301 -1.592 -5.132 1.00 97.81 163 VAL A C 1
ATOM 1292 O O . VAL A 1 163 ? -6.353 -2.107 -4.543 1.00 97.81 163 VAL A O 1
ATOM 1295 N N . ILE A 1 164 ? -7.164 -0.518 -5.915 1.00 98.19 164 ILE A N 1
ATOM 1296 C CA . ILE A 1 164 ? -5.895 0.203 -6.082 1.00 98.19 164 ILE A CA 1
ATOM 1297 C C . ILE A 1 164 ? -6.043 1.626 -5.555 1.00 98.19 164 ILE A C 1
ATOM 1299 O O . ILE A 1 164 ? -6.829 2.411 -6.081 1.00 98.19 164 ILE A O 1
ATOM 1303 N N . ARG A 1 165 ? -5.248 1.984 -4.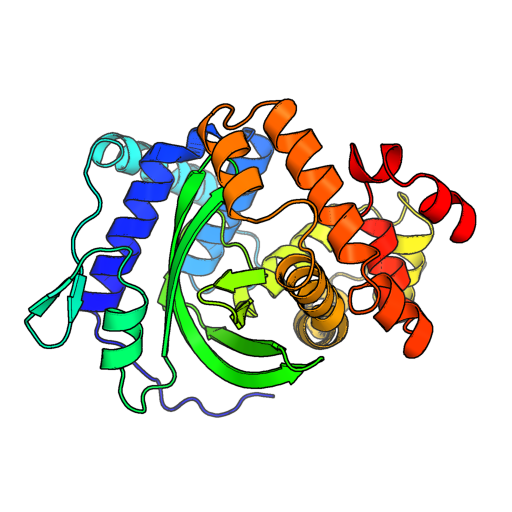549 1.00 97.88 165 ARG A N 1
ATOM 1304 C CA . ARG A 1 165 ? -5.186 3.323 -3.953 1.00 97.88 165 ARG A CA 1
ATOM 1305 C C . ARG A 1 165 ? -4.034 4.101 -4.582 1.00 97.88 165 ARG A C 1
ATOM 1307 O O . ARG A 1 165 ? -2.861 3.843 -4.314 1.00 97.88 165 ARG A O 1
ATOM 1314 N N . THR A 1 166 ? -4.377 5.058 -5.443 1.00 96.50 166 THR A N 1
ATOM 1315 C CA . THR A 1 166 ? -3.408 5.799 -6.267 1.00 96.50 166 THR A CA 1
ATOM 1316 C C . THR A 1 166 ? -2.493 6.671 -5.416 1.00 96.50 166 THR A C 1
ATOM 1318 O O . THR A 1 166 ? -1.292 6.719 -5.659 1.00 96.50 166 THR A O 1
ATOM 1321 N N . GLU A 1 167 ? -3.029 7.348 -4.400 1.00 95.56 167 GLU A N 1
ATOM 1322 C CA . GLU A 1 167 ? -2.238 8.226 -3.538 1.00 95.56 167 GLU A CA 1
ATOM 1323 C C . GLU A 1 167 ? -1.100 7.484 -2.806 1.00 95.56 167 GLU A C 1
ATOM 1325 O O . GLU A 1 167 ? 0.058 7.856 -3.013 1.00 95.56 167 GLU A O 1
ATOM 1330 N N . PRO A 1 168 ? -1.337 6.401 -2.040 1.00 97.06 168 PRO A N 1
ATOM 1331 C CA . PRO A 1 168 ? -0.253 5.663 -1.393 1.00 97.06 168 PRO A CA 1
ATOM 1332 C C . PRO A 1 168 ? 0.667 4.936 -2.380 1.00 97.06 168 PRO A C 1
ATOM 1334 O O . PRO A 1 168 ? 1.857 4.799 -2.089 1.00 97.06 168 PRO A O 1
ATOM 1337 N N . LEU A 1 169 ? 0.182 4.551 -3.568 1.00 97.81 169 LEU A N 1
ATOM 1338 C CA . LEU A 1 169 ? 1.039 4.016 -4.632 1.00 97.81 169 LEU A CA 1
ATOM 1339 C C . LEU A 1 169 ? 2.117 5.031 -5.056 1.00 97.81 169 LEU A C 1
ATOM 1341 O O . LEU A 1 169 ? 3.270 4.647 -5.257 1.00 97.81 169 LEU A O 1
ATOM 1345 N N . ARG A 1 170 ? 1.782 6.329 -5.134 1.00 96.75 170 ARG A N 1
ATOM 1346 C CA . ARG A 1 170 ? 2.755 7.397 -5.448 1.00 96.75 170 ARG A CA 1
ATOM 1347 C C . ARG A 1 170 ? 3.861 7.476 -4.400 1.00 96.75 170 ARG A C 1
ATOM 1349 O O . ARG A 1 170 ? 5.034 7.536 -4.762 1.00 96.75 170 ARG A O 1
ATOM 1356 N N . TYR A 1 171 ? 3.500 7.452 -3.112 1.00 96.62 171 TYR A N 1
ATOM 1357 C CA . TYR A 1 171 ? 4.480 7.447 -2.017 1.00 96.62 171 TYR A CA 1
ATOM 1358 C C . TYR A 1 171 ? 5.366 6.205 -2.072 1.00 96.62 171 TYR A C 1
ATOM 1360 O O . TYR A 1 171 ? 6.584 6.327 -1.981 1.00 96.62 171 TYR A O 1
ATOM 1368 N N . PHE A 1 172 ? 4.763 5.029 -2.270 1.00 95.69 172 PHE A N 1
ATOM 1369 C CA . PHE A 1 172 ? 5.493 3.771 -2.372 1.00 95.69 172 PHE A CA 1
ATOM 1370 C C . PHE A 1 172 ? 6.518 3.795 -3.511 1.00 95.69 172 PHE A C 1
ATOM 1372 O O . PHE A 1 172 ? 7.691 3.514 -3.278 1.00 95.69 172 PHE A O 1
ATOM 1379 N N . LEU A 1 173 ? 6.102 4.163 -4.726 1.00 95.38 173 LEU A N 1
ATOM 1380 C CA . LEU A 1 173 ? 6.997 4.207 -5.883 1.00 95.38 173 LEU A CA 1
ATOM 1381 C C . LEU A 1 173 ? 8.103 5.248 -5.703 1.00 95.38 173 LEU A C 1
ATOM 1383 O O . LEU A 1 173 ? 9.257 4.962 -6.014 1.00 95.38 173 LEU A O 1
ATOM 1387 N N . TYR A 1 174 ? 7.775 6.433 -5.179 1.00 95.56 174 TYR A N 1
ATOM 1388 C CA . TYR A 1 174 ? 8.766 7.478 -4.944 1.00 95.56 174 TYR A CA 1
ATOM 1389 C C . TYR A 1 174 ? 9.833 7.019 -3.946 1.00 95.56 174 TYR A C 1
ATOM 1391 O O . TYR A 1 174 ? 11.024 7.091 -4.244 1.00 95.56 174 TYR A O 1
ATOM 1399 N N . ASP A 1 175 ? 9.414 6.496 -2.792 1.00 92.88 175 ASP A N 1
ATOM 1400 C CA . ASP A 1 175 ? 10.332 6.009 -1.764 1.00 92.88 175 ASP A CA 1
ATOM 1401 C C . ASP A 1 175 ? 11.175 4.844 -2.271 1.00 92.88 175 ASP A C 1
ATOM 1403 O O . ASP A 1 175 ? 12.394 4.847 -2.109 1.00 92.88 175 ASP A O 1
ATOM 1407 N N . HIS A 1 176 ? 10.553 3.896 -2.971 1.00 90.06 176 HIS A N 1
ATOM 1408 C CA . HIS A 1 176 ? 11.266 2.763 -3.538 1.00 90.06 176 HIS A CA 1
ATOM 1409 C C . HIS A 1 176 ? 12.337 3.201 -4.546 1.00 90.06 176 HIS A C 1
ATOM 1411 O O . HIS A 1 176 ? 13.458 2.687 -4.532 1.00 90.06 176 HIS A O 1
ATOM 1417 N N . ILE A 1 177 ? 12.022 4.189 -5.391 1.00 91.75 177 ILE A N 1
ATOM 1418 C CA . ILE A 1 177 ? 12.977 4.736 -6.357 1.00 91.75 177 ILE A CA 1
ATOM 1419 C C . ILE A 1 177 ? 14.131 5.473 -5.670 1.00 91.75 177 ILE A C 1
ATOM 1421 O O . ILE A 1 177 ? 15.268 5.399 -6.139 1.00 91.75 177 ILE A O 1
ATOM 1425 N N . GLN A 1 178 ? 13.863 6.159 -4.560 1.00 87.56 178 GLN A N 1
ATOM 1426 C CA . GLN A 1 178 ? 14.886 6.857 -3.780 1.00 87.56 178 GLN A CA 1
ATOM 1427 C C . GLN A 1 178 ? 15.802 5.887 -3.018 1.00 87.56 178 GLN A C 1
ATOM 1429 O O . GLN A 1 178 ? 17.008 6.126 -2.916 1.00 87.56 178 GLN A O 1
ATOM 1434 N N . GLU A 1 179 ? 15.244 4.803 -2.475 1.00 80.88 179 GLU A N 1
ATOM 1435 C CA . GLU A 1 179 ? 15.975 3.800 -1.694 1.00 80.88 179 GLU A CA 1
ATOM 1436 C C . GLU A 1 179 ? 16.867 2.914 -2.564 1.00 80.88 179 GLU A C 1
ATOM 1438 O O . GLU A 1 179 ? 18.023 2.637 -2.210 1.00 80.88 179 GLU A O 1
ATOM 1443 N N . LEU A 1 180 ? 16.360 2.479 -3.720 1.00 73.19 180 LEU A N 1
ATOM 1444 C CA . LEU A 1 180 ? 17.142 1.684 -4.651 1.00 73.19 180 LEU A CA 1
ATOM 1445 C C . LEU A 1 180 ? 18.196 2.559 -5.332 1.00 73.19 180 LEU A C 1
ATOM 1447 O O . LEU A 1 180 ? 17.948 3.278 -6.300 1.00 73.19 180 LEU A O 1
ATOM 1451 N N . ARG A 1 181 ? 19.441 2.448 -4.862 1.00 61.69 181 ARG A N 1
ATOM 1452 C CA . ARG A 1 181 ? 20.577 3.079 -5.541 1.00 61.69 181 ARG A CA 1
ATOM 1453 C C . ARG A 1 181 ? 20.654 2.568 -6.983 1.00 61.69 181 ARG A C 1
ATOM 1455 O O . ARG A 1 181 ? 20.601 1.361 -7.225 1.00 61.69 181 ARG A O 1
ATOM 1462 N N . THR A 1 182 ? 20.888 3.473 -7.937 1.00 55.00 182 THR A N 1
ATOM 1463 C CA . THR A 1 182 ? 21.047 3.171 -9.379 1.00 55.00 182 THR A CA 1
ATOM 1464 C C . THR A 1 182 ? 22.102 2.094 -9.679 1.00 55.00 182 THR A C 1
ATOM 1466 O O . THR A 1 182 ? 22.112 1.508 -10.762 1.00 55.00 182 THR A O 1
ATOM 1469 N N . SER A 1 183 ? 22.986 1.815 -8.718 1.00 51.41 183 SER A N 1
ATOM 1470 C CA . SER A 1 183 ? 24.032 0.794 -8.752 1.00 51.41 183 SER A CA 1
ATOM 1471 C C . SER A 1 183 ? 23.572 -0.635 -8.431 1.00 51.41 183 SER A C 1
ATOM 1473 O O . SER A 1 183 ? 24.377 -1.552 -8.566 1.00 51.41 183 SER A O 1
ATOM 1475 N N . CYS A 1 184 ? 22.344 -0.853 -7.950 1.00 57.72 184 CYS A N 1
ATOM 1476 C CA . CYS A 1 184 ? 22.019 -2.094 -7.241 1.00 57.72 184 CYS A CA 1
ATOM 1477 C C . CYS A 1 184 ? 21.513 -3.248 -8.119 1.00 57.72 184 CYS A C 1
ATOM 1479 O O . CYS A 1 184 ? 21.781 -4.394 -7.764 1.00 57.72 184 CYS A O 1
ATOM 1481 N N . ARG A 1 185 ? 20.832 -3.005 -9.253 1.00 72.25 185 ARG A N 1
ATOM 1482 C CA . ARG A 1 185 ? 20.335 -4.072 -10.156 1.00 72.25 185 ARG A CA 1
ATOM 1483 C C . ARG A 1 185 ? 20.224 -3.585 -11.605 1.00 72.25 185 ARG A C 1
ATOM 1485 O O . ARG A 1 185 ? 19.778 -2.465 -11.846 1.00 72.25 185 ARG A O 1
ATOM 1492 N N . SER A 1 186 ? 20.597 -4.427 -12.576 1.00 85.75 186 SER A N 1
ATOM 1493 C CA . SER A 1 186 ? 20.482 -4.101 -14.011 1.00 85.75 186 SER A CA 1
ATOM 1494 C C . SER A 1 186 ? 19.029 -3.873 -14.442 1.00 85.75 186 SER A C 1
ATOM 1496 O O . SER A 1 186 ? 18.775 -2.962 -15.226 1.00 85.75 186 SER A O 1
ATOM 1498 N N . SER A 1 187 ? 18.086 -4.635 -13.874 1.00 89.25 187 SER A N 1
ATOM 1499 C CA . SER A 1 187 ? 16.641 -4.463 -14.068 1.00 89.25 187 SER A CA 1
ATOM 1500 C C . SER A 1 187 ? 16.161 -3.088 -13.631 1.00 89.25 187 SER A C 1
ATOM 1502 O O . SER A 1 187 ? 15.563 -2.359 -14.413 1.00 89.25 187 SER A O 1
ATOM 1504 N N . PHE A 1 188 ? 16.518 -2.675 -12.419 1.00 89.75 188 PHE A N 1
ATOM 1505 C CA . PHE A 1 188 ? 16.087 -1.386 -11.898 1.00 89.75 188 PHE A CA 1
ATOM 1506 C C . PHE A 1 188 ? 16.685 -0.206 -12.676 1.00 89.75 188 PHE A C 1
ATOM 1508 O O . PHE A 1 188 ? 16.002 0.767 -12.982 1.00 89.75 188 PHE A O 1
ATOM 1515 N N . ARG A 1 189 ? 17.954 -0.306 -13.091 1.00 89.31 189 ARG A N 1
ATOM 1516 C CA . ARG A 1 189 ? 18.551 0.705 -13.974 1.00 89.31 189 ARG A CA 1
ATOM 1517 C C . ARG A 1 189 ? 17.830 0.778 -15.323 1.00 89.31 189 ARG A C 1
ATOM 1519 O O . ARG A 1 189 ? 17.659 1.879 -15.841 1.00 89.31 189 ARG A O 1
ATOM 1526 N N . PHE A 1 190 ? 17.428 -0.362 -15.889 1.00 91.12 190 PHE A N 1
ATOM 1527 C CA . PHE A 1 190 ? 16.635 -0.394 -17.117 1.00 91.12 190 PHE A CA 1
ATOM 1528 C C . PHE A 1 190 ? 15.291 0.313 -16.919 1.00 91.12 190 PHE A C 1
ATOM 1530 O O . PHE A 1 190 ? 14.971 1.201 -17.707 1.00 91.12 190 PHE A O 1
ATOM 1537 N N . PHE A 1 191 ? 14.574 -0.001 -15.835 1.00 93.56 191 PHE A N 1
ATOM 1538 C CA . PHE A 1 191 ? 13.323 0.658 -15.456 1.00 93.56 191 PHE A CA 1
ATOM 1539 C C . PHE A 1 191 ? 13.477 2.185 -15.422 1.00 93.56 191 PHE A C 1
ATOM 1541 O O . PHE A 1 191 ? 12.800 2.898 -16.165 1.00 93.56 191 PHE A O 1
ATOM 1548 N N . LEU A 1 192 ? 14.444 2.692 -14.648 1.00 93.12 192 LEU A N 1
ATOM 1549 C CA . LEU A 1 192 ? 14.696 4.133 -14.538 1.00 93.12 192 LEU A CA 1
ATOM 1550 C C . LEU A 1 192 ? 15.023 4.773 -15.893 1.00 93.12 192 LEU A C 1
ATOM 1552 O O . LEU A 1 192 ? 14.590 5.888 -16.177 1.00 93.12 192 LEU A O 1
ATOM 1556 N N . ASN A 1 193 ? 15.786 4.080 -16.740 1.00 92.19 193 ASN A N 1
ATOM 1557 C CA . ASN A 1 193 ? 16.146 4.589 -18.059 1.00 92.19 193 ASN A CA 1
ATOM 1558 C C . ASN A 1 193 ? 14.946 4.606 -19.019 1.00 92.19 193 ASN A C 1
ATOM 1560 O O . ASN A 1 193 ? 14.808 5.555 -19.786 1.00 92.19 193 ASN A O 1
ATOM 1564 N N . SER A 1 194 ? 14.067 3.599 -18.951 1.00 93.62 194 SER A N 1
ATOM 1565 C CA . SER A 1 194 ? 12.848 3.523 -19.772 1.00 93.62 194 SER A CA 1
ATOM 1566 C C . SER A 1 194 ? 11.887 4.682 -19.496 1.00 93.62 194 SER A C 1
ATOM 1568 O O . SER A 1 194 ? 11.297 5.221 -20.426 1.00 93.62 194 SER A O 1
ATOM 1570 N N . HIS A 1 195 ? 11.854 5.156 -18.248 1.00 94.00 195 HIS A N 1
ATOM 1571 C CA . HIS A 1 195 ? 11.102 6.341 -17.828 1.00 94.00 195 HIS A CA 1
ATOM 1572 C C . HIS A 1 195 ? 11.876 7.657 -17.993 1.00 94.00 195 HIS A C 1
ATOM 1574 O O . HIS A 1 195 ? 11.381 8.733 -17.657 1.00 94.00 195 HIS A O 1
ATOM 1580 N N . GLY A 1 196 ? 13.106 7.620 -18.517 1.00 93.62 196 GLY A N 1
ATOM 1581 C CA . GLY A 1 196 ? 13.951 8.805 -18.692 1.00 93.62 196 GLY A CA 1
ATOM 1582 C C . GLY A 1 196 ? 14.290 9.508 -17.373 1.00 93.62 196 GLY A C 1
ATOM 1583 O O . GLY A 1 196 ? 14.354 10.734 -17.332 1.00 93.62 196 GLY A O 1
ATOM 1584 N N . LEU A 1 197 ? 14.460 8.741 -16.293 1.00 93.75 197 LEU A N 1
ATOM 1585 C CA . LEU A 1 197 ? 14.791 9.241 -14.956 1.00 93.75 197 LEU A CA 1
ATOM 1586 C C . LEU A 1 197 ? 16.297 9.344 -14.706 1.00 93.75 197 LEU A C 1
ATOM 1588 O O . LEU A 1 197 ? 16.708 9.762 -13.627 1.00 93.75 197 LEU A O 1
ATOM 1592 N N . LEU A 1 198 ? 17.137 8.951 -15.664 1.00 91.56 198 LEU A N 1
ATOM 1593 C CA . LEU A 1 198 ? 18.590 8.994 -15.522 1.00 91.56 198 LEU A CA 1
ATOM 1594 C C . LEU A 1 198 ? 19.191 10.139 -16.340 1.00 91.56 198 LEU A C 1
ATOM 1596 O O . LEU A 1 198 ? 18.967 10.239 -17.543 1.00 91.56 198 LEU A O 1
ATOM 1600 N N . ALA A 1 199 ? 20.029 10.948 -15.695 1.00 89.12 199 ALA A N 1
ATOM 1601 C CA . ALA A 1 199 ? 20.939 11.887 -16.340 1.00 89.12 199 ALA A CA 1
ATOM 1602 C C . ALA A 1 199 ? 22.372 11.438 -16.037 1.00 89.12 199 ALA A C 1
ATOM 1604 O O . ALA A 1 199 ? 22.741 11.281 -14.876 1.00 89.12 199 ALA A O 1
ATOM 1605 N N . GLU A 1 200 ? 23.158 11.144 -17.076 1.00 85.62 200 GLU A N 1
ATOM 1606 C CA . GLU A 1 200 ? 24.545 10.655 -16.937 1.00 85.62 200 GLU A CA 1
ATOM 1607 C C . GLU A 1 200 ? 24.680 9.410 -16.025 1.00 85.62 200 GLU A C 1
ATOM 1609 O O . GLU A 1 200 ? 25.701 9.177 -15.383 1.00 85.62 200 GLU A O 1
ATOM 1614 N N . GLY A 1 201 ? 23.637 8.572 -15.970 1.00 82.94 201 GLY A N 1
ATOM 1615 C CA . GLY A 1 201 ? 23.601 7.361 -15.139 1.00 82.94 201 GLY A CA 1
ATOM 1616 C C . GLY A 1 201 ? 23.247 7.590 -13.663 1.00 82.94 201 GLY A C 1
ATOM 1617 O O . GLY A 1 201 ? 23.250 6.631 -12.888 1.00 82.94 201 GLY A O 1
ATOM 1618 N N . VAL A 1 202 ? 22.910 8.822 -13.280 1.00 87.00 202 VAL A N 1
ATOM 1619 C CA . VAL A 1 202 ? 22.444 9.201 -11.941 1.00 87.00 202 VAL A CA 1
ATOM 1620 C C . VAL A 1 202 ? 20.960 9.561 -11.997 1.00 87.00 202 VAL A C 1
ATOM 1622 O O . VAL A 1 202 ? 20.482 10.096 -12.995 1.00 87.00 202 VAL A O 1
ATOM 1625 N N . LEU A 1 203 ? 20.222 9.254 -10.930 1.00 89.88 203 LEU A N 1
ATOM 1626 C CA . LEU A 1 203 ? 18.807 9.596 -10.808 1.00 89.88 203 LEU A CA 1
ATOM 1627 C C . LEU A 1 203 ? 18.607 11.120 -10.860 1.00 89.88 203 LEU A C 1
ATOM 1629 O O . LEU A 1 203 ? 19.128 11.858 -10.022 1.00 89.88 203 LEU A O 1
ATOM 1633 N N . ASN A 1 204 ? 17.823 11.582 -11.831 1.00 92.88 204 ASN A N 1
ATOM 1634 C CA . ASN A 1 204 ? 17.404 12.967 -11.954 1.00 92.88 204 ASN A CA 1
ATOM 1635 C C . ASN A 1 204 ? 16.187 13.218 -11.053 1.00 92.88 204 ASN A C 1
ATOM 1637 O O . ASN A 1 204 ? 15.060 12.837 -11.368 1.00 92.88 204 ASN A O 1
ATOM 1641 N N . GLN A 1 205 ? 16.432 13.900 -9.934 1.00 92.81 205 GLN A N 1
ATOM 1642 C CA . GLN A 1 205 ? 15.410 14.221 -8.936 1.00 92.81 205 GLN A CA 1
ATOM 1643 C C . GLN A 1 205 ? 14.275 15.085 -9.494 1.00 92.81 205 GLN A C 1
ATOM 1645 O O . GLN A 1 205 ? 13.136 14.933 -9.069 1.00 92.81 205 GLN A O 1
ATOM 1650 N N . GLN A 1 206 ? 14.561 15.991 -10.431 1.00 94.62 206 GLN A N 1
ATOM 1651 C CA . GLN A 1 206 ? 13.527 16.841 -11.017 1.00 94.62 206 GLN A CA 1
ATOM 1652 C C . GLN A 1 206 ? 12.608 16.022 -11.929 1.00 94.62 206 GLN A C 1
ATOM 1654 O O . GLN A 1 206 ? 11.391 16.089 -11.786 1.00 94.62 206 GLN A O 1
ATOM 1659 N N . SER A 1 207 ? 13.186 15.175 -12.785 1.00 95.12 207 SER A N 1
ATOM 1660 C CA . SER A 1 207 ? 12.415 14.285 -13.657 1.00 95.12 207 SER A CA 1
ATOM 1661 C C . SER A 1 207 ? 11.566 13.288 -12.869 1.00 95.12 207 SER A C 1
ATOM 1663 O O . SER A 1 207 ? 10.444 13.009 -13.273 1.00 95.12 207 SER A O 1
ATOM 1665 N N . LEU A 1 208 ? 12.060 12.782 -11.732 1.00 95.06 208 LEU A N 1
ATOM 1666 C CA . LEU A 1 208 ? 11.272 11.909 -10.857 1.00 95.06 208 LEU A CA 1
ATOM 1667 C C . LEU A 1 208 ? 10.015 12.614 -10.335 1.00 95.06 208 LEU A C 1
ATOM 1669 O O . LEU A 1 208 ? 8.930 12.051 -10.419 1.00 95.06 208 LEU A O 1
ATOM 1673 N N . LYS A 1 209 ? 10.142 13.853 -9.848 1.00 95.62 209 LYS A N 1
ATOM 1674 C CA . LYS A 1 209 ? 8.995 14.639 -9.360 1.00 95.62 209 LYS A CA 1
ATOM 1675 C C . LYS A 1 209 ? 7.965 14.895 -10.456 1.00 95.62 209 LYS A C 1
ATOM 1677 O O . LYS A 1 209 ? 6.773 14.807 -10.208 1.00 95.62 209 LYS A O 1
ATOM 1682 N N . GLU A 1 210 ? 8.432 15.205 -11.661 1.00 96.00 210 GLU A N 1
ATOM 1683 C CA . GLU A 1 210 ? 7.566 15.508 -12.805 1.00 96.00 210 GLU A CA 1
ATOM 1684 C C . GLU A 1 210 ? 6.829 14.275 -13.340 1.00 96.00 210 GLU A C 1
ATOM 1686 O O . GLU A 1 210 ? 5.730 14.413 -13.871 1.00 96.00 210 GLU A O 1
ATOM 1691 N N . LYS A 1 211 ? 7.419 13.081 -13.198 1.00 96.31 211 LYS A N 1
ATOM 1692 C CA . LYS A 1 211 ? 6.922 11.844 -13.817 1.00 96.31 211 LYS A CA 1
ATOM 1693 C C . LYS A 1 211 ? 6.306 10.841 -12.852 1.00 96.31 211 LYS A C 1
ATOM 1695 O O . LYS A 1 211 ? 5.724 9.868 -13.313 1.00 96.31 211 LYS A O 1
ATOM 1700 N N . ILE A 1 212 ? 6.412 11.023 -11.535 1.00 96.12 212 ILE A N 1
ATOM 1701 C CA . ILE A 1 212 ? 5.948 10.003 -10.578 1.00 96.12 212 ILE A CA 1
ATOM 1702 C C . ILE A 1 212 ? 4.460 9.663 -10.736 1.00 96.12 212 ILE A C 1
ATOM 1704 O O . ILE A 1 212 ? 4.087 8.501 -10.604 1.00 96.12 212 ILE A O 1
ATOM 1708 N N . ASP A 1 213 ? 3.625 10.642 -11.087 1.00 95.62 213 ASP A N 1
ATOM 1709 C CA . ASP A 1 213 ? 2.196 10.420 -11.329 1.00 95.62 213 ASP A CA 1
ATOM 1710 C C . ASP A 1 213 ? 1.952 9.601 -12.606 1.00 95.62 213 ASP A C 1
ATOM 1712 O O . ASP A 1 213 ? 1.106 8.709 -12.621 1.00 95.62 213 ASP A O 1
ATOM 1716 N N . GLU A 1 214 ? 2.714 9.874 -13.669 1.00 96.12 214 GLU A N 1
ATOM 1717 C CA . GLU A 1 214 ? 2.690 9.110 -14.922 1.00 96.12 214 GLU A CA 1
ATOM 1718 C C . GLU A 1 214 ? 3.148 7.668 -14.678 1.00 96.12 214 GLU A C 1
ATOM 1720 O O . GLU A 1 214 ? 2.427 6.732 -15.012 1.00 96.12 214 GLU A O 1
ATOM 1725 N N . ILE A 1 215 ? 4.271 7.486 -13.976 1.00 96.06 215 ILE A N 1
ATOM 1726 C CA . ILE A 1 215 ? 4.807 6.171 -13.601 1.00 96.06 215 ILE A CA 1
ATOM 1727 C C . ILE A 1 215 ? 3.788 5.392 -12.765 1.00 96.06 215 ILE A C 1
ATOM 1729 O O . ILE A 1 215 ? 3.558 4.214 -13.022 1.00 96.06 215 ILE A O 1
ATOM 1733 N N . ALA A 1 216 ? 3.143 6.036 -11.787 1.00 96.00 216 ALA A N 1
ATOM 1734 C CA . ALA A 1 216 ? 2.111 5.392 -10.981 1.00 96.00 216 ALA A CA 1
ATOM 1735 C C . ALA A 1 216 ? 0.930 4.916 -11.837 1.00 96.00 216 ALA A C 1
ATOM 1737 O O . ALA A 1 216 ? 0.402 3.836 -11.592 1.00 96.00 216 ALA A O 1
ATOM 1738 N N . ILE A 1 217 ? 0.528 5.676 -12.859 1.00 94.75 217 ILE A N 1
ATOM 1739 C CA . ILE A 1 217 ? -0.549 5.285 -13.777 1.00 94.75 217 ILE A CA 1
ATOM 1740 C C . ILE A 1 217 ? -0.113 4.148 -14.708 1.00 94.75 217 ILE A C 1
ATOM 1742 O O . ILE A 1 217 ? -0.888 3.215 -14.921 1.00 94.75 217 ILE A O 1
ATOM 1746 N N . GLU A 1 218 ? 1.091 4.216 -15.271 1.00 94.38 218 GLU A N 1
ATOM 1747 C CA . GLU A 1 218 ? 1.588 3.230 -16.234 1.00 94.38 218 GLU A CA 1
ATOM 1748 C C . GLU A 1 218 ? 1.902 1.886 -15.575 1.00 94.38 218 GLU A C 1
ATOM 1750 O O . GLU A 1 218 ? 1.498 0.829 -16.070 1.00 94.38 218 GLU A O 1
ATOM 1755 N N . GLU A 1 219 ? 2.565 1.929 -14.421 1.00 96.00 219 GLU A N 1
ATOM 1756 C CA . GLU A 1 219 ? 3.069 0.747 -13.728 1.00 96.00 219 GLU A CA 1
ATOM 1757 C C . GLU A 1 219 ? 2.045 0.136 -12.763 1.00 96.00 219 GLU A C 1
ATOM 1759 O O . GLU A 1 219 ? 2.255 -0.977 -12.281 1.00 96.00 219 GLU A O 1
ATOM 1764 N N . ARG A 1 220 ? 0.881 0.773 -12.531 1.00 95.44 220 ARG A N 1
ATOM 1765 C CA . ARG A 1 220 ? -0.192 0.181 -11.698 1.00 95.44 220 ARG A CA 1
ATOM 1766 C C . ARG A 1 220 ? -0.645 -1.191 -12.181 1.00 95.44 220 ARG A C 1
ATOM 1768 O O . ARG A 1 220 ? -1.142 -1.979 -11.382 1.00 95.44 220 ARG A O 1
ATOM 1775 N N . ALA A 1 221 ? -0.511 -1.464 -13.484 1.00 95.56 221 ALA A N 1
ATOM 1776 C CA . ALA A 1 221 ? -0.877 -2.748 -14.067 1.00 95.56 221 ALA A CA 1
ATOM 1777 C C . ALA A 1 221 ? -0.142 -3.896 -13.363 1.00 95.56 221 ALA A C 1
ATOM 1779 O O . ALA A 1 221 ? -0.748 -4.932 -13.122 1.00 95.56 221 ALA A O 1
ATOM 1780 N N . LEU A 1 222 ? 1.111 -3.684 -12.953 1.00 97.38 222 LEU A N 1
ATOM 1781 C CA . LEU A 1 222 ? 1.870 -4.655 -12.173 1.00 97.38 222 LEU A CA 1
ATOM 1782 C C . LEU A 1 222 ? 1.099 -5.122 -10.936 1.00 97.38 222 LEU A C 1
ATOM 1784 O O . LEU A 1 222 ? 0.906 -6.315 -10.733 1.00 97.38 222 LEU A O 1
ATOM 1788 N N . PHE A 1 223 ? 0.616 -4.168 -10.145 1.00 97.75 223 PHE A N 1
ATOM 1789 C CA . PHE A 1 223 ? -0.096 -4.454 -8.907 1.00 97.75 223 PHE A CA 1
ATOM 1790 C C . PHE A 1 223 ? -1.503 -4.982 -9.177 1.00 97.75 223 PHE A C 1
ATOM 1792 O O . PHE A 1 223 ? -1.918 -5.934 -8.538 1.00 97.75 223 PHE A O 1
ATOM 1799 N N . ILE A 1 224 ? -2.208 -4.461 -10.187 1.00 97.69 224 ILE A N 1
ATOM 1800 C CA . ILE A 1 224 ? -3.514 -5.003 -10.595 1.00 97.69 224 ILE A CA 1
ATOM 1801 C C . ILE A 1 224 ? -3.407 -6.493 -10.938 1.00 97.69 224 ILE A C 1
ATOM 1803 O O . ILE A 1 224 ? -4.203 -7.290 -10.452 1.00 97.69 224 ILE A O 1
ATOM 1807 N N . TYR A 1 225 ? -2.431 -6.884 -11.761 1.00 97.94 225 TYR A N 1
ATOM 1808 C CA . TYR A 1 225 ? -2.272 -8.283 -12.159 1.00 97.94 225 TYR A CA 1
ATOM 1809 C C . TYR A 1 225 ? -1.732 -9.172 -11.033 1.00 97.94 225 TYR A C 1
ATOM 1811 O O . TYR A 1 225 ? -2.016 -10.369 -11.041 1.00 97.94 225 TYR A O 1
ATOM 1819 N N . HIS A 1 226 ? -1.011 -8.608 -10.058 1.00 97.31 226 HIS A N 1
ATOM 1820 C CA . HIS A 1 226 ? -0.658 -9.309 -8.823 1.00 97.31 226 HIS A CA 1
ATOM 1821 C C . HIS A 1 226 ? -1.920 -9.660 -8.026 1.00 97.31 226 HIS A C 1
ATOM 1823 O O . HIS A 1 226 ? -2.177 -10.835 -7.778 1.00 97.31 226 HIS A O 1
ATOM 1829 N N . GLU A 1 227 ? -2.776 -8.671 -7.748 1.00 96.81 227 GLU A N 1
ATOM 1830 C CA . GLU A 1 227 ? -4.033 -8.882 -7.019 1.00 96.81 227 GLU A CA 1
ATOM 1831 C C . GLU A 1 227 ? -5.013 -9.793 -7.784 1.00 96.81 227 GLU A C 1
ATOM 1833 O O . GLU A 1 227 ? -5.708 -10.600 -7.176 1.00 96.81 227 GLU A O 1
ATOM 1838 N N . ILE A 1 228 ? -5.064 -9.724 -9.124 1.00 97.06 228 ILE A N 1
ATOM 1839 C CA . ILE A 1 228 ? -5.844 -10.670 -9.949 1.00 97.06 228 ILE A CA 1
ATOM 1840 C C . ILE A 1 228 ? -5.297 -12.093 -9.798 1.00 97.06 228 ILE A C 1
ATOM 1842 O O . ILE A 1 228 ? -6.071 -13.040 -9.650 1.00 97.06 228 ILE A O 1
ATOM 1846 N N . GLY A 1 229 ? -3.973 -12.256 -9.839 1.00 96.19 229 GLY A N 1
ATOM 1847 C CA . GLY A 1 229 ? -3.320 -13.534 -9.581 1.00 96.19 229 GLY A CA 1
ATOM 1848 C C . GLY A 1 229 ? -3.695 -14.079 -8.205 1.00 96.19 229 GLY A C 1
ATOM 1849 O O . GLY A 1 229 ? -4.119 -15.228 -8.098 1.00 96.19 229 GLY A O 1
ATOM 1850 N N . GLU A 1 230 ? -3.631 -13.241 -7.170 1.00 93.44 230 GLU A N 1
ATOM 1851 C CA . GLU A 1 230 ? -4.028 -13.614 -5.813 1.00 93.44 230 GLU A CA 1
ATOM 1852 C C . GLU A 1 230 ? -5.515 -13.960 -5.711 1.00 93.44 230 GLU A C 1
ATOM 1854 O O . GLU A 1 230 ? -5.868 -14.931 -5.045 1.00 93.44 230 GLU A O 1
ATOM 1859 N N . LEU A 1 231 ? -6.394 -13.202 -6.364 1.00 93.38 231 LEU A N 1
ATOM 1860 C CA . LEU A 1 231 ? -7.838 -13.432 -6.346 1.00 93.38 231 LEU A CA 1
ATOM 1861 C C . LEU A 1 231 ? -8.211 -14.772 -6.997 1.00 93.38 231 LEU A C 1
ATOM 1863 O O . LEU A 1 231 ? -9.118 -15.459 -6.528 1.00 93.38 231 LEU A O 1
ATOM 1867 N N . LEU A 1 232 ? -7.525 -15.140 -8.081 1.00 93.44 232 LEU A N 1
ATOM 1868 C CA . LEU A 1 232 ? -7.820 -16.344 -8.860 1.00 93.44 232 LEU A CA 1
ATOM 1869 C C . LEU A 1 232 ? -7.106 -17.598 -8.338 1.00 93.44 232 LEU A C 1
ATOM 1871 O O . LEU A 1 232 ? -7.551 -18.717 -8.611 1.00 93.44 232 LEU A O 1
ATOM 1875 N N . GLU A 1 233 ? -6.013 -17.437 -7.594 1.00 91.62 233 GLU A N 1
ATOM 1876 C CA . GLU A 1 233 ? -5.219 -18.557 -7.106 1.00 91.62 233 GLU A CA 1
ATOM 1877 C C . GLU A 1 233 ? -5.942 -19.317 -5.982 1.00 91.62 233 GLU A C 1
ATOM 1879 O O . GL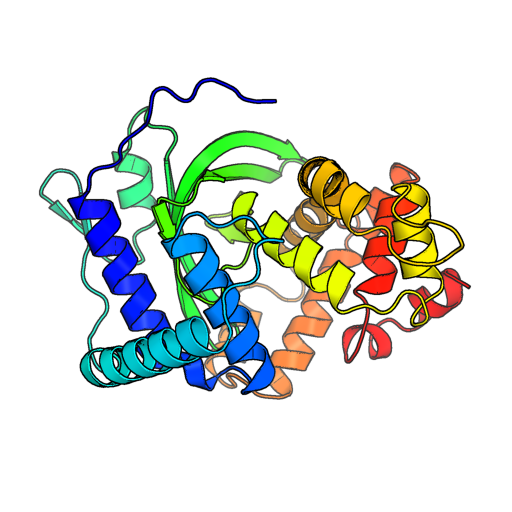U A 1 233 ? -6.111 -18.833 -4.859 1.00 91.62 233 GLU A O 1
ATOM 1884 N N . ASN A 1 234 ? -6.317 -20.566 -6.253 1.00 85.06 234 ASN A N 1
ATOM 1885 C CA . ASN A 1 234 ? -7.123 -21.383 -5.343 1.00 85.06 234 ASN A CA 1
ATOM 1886 C C . ASN A 1 234 ? -6.322 -22.435 -4.560 1.00 85.06 234 ASN A C 1
ATOM 1888 O O . ASN A 1 234 ? -6.838 -22.978 -3.583 1.00 85.06 234 ASN A O 1
ATOM 1892 N N . SER A 1 235 ? -5.074 -22.733 -4.943 1.00 81.69 235 SER A N 1
ATOM 1893 C CA . SER A 1 235 ? -4.263 -23.771 -4.282 1.00 81.69 235 SER A CA 1
ATOM 1894 C C . SER A 1 235 ? -3.928 -23.437 -2.825 1.00 81.69 235 SER A C 1
ATOM 1896 O O . SER A 1 235 ? -3.832 -24.336 -1.990 1.00 81.69 235 SER A O 1
ATOM 1898 N N . MET A 1 236 ? -3.813 -22.147 -2.503 1.00 81.62 236 MET A N 1
ATOM 1899 C CA . MET A 1 236 ? -3.560 -21.638 -1.156 1.00 81.62 236 MET A CA 1
ATOM 1900 C C . MET A 1 236 ? -4.599 -20.580 -0.767 1.00 81.62 236 MET A C 1
ATOM 1902 O O . MET A 1 236 ? -4.276 -19.405 -0.647 1.00 81.62 236 MET A O 1
ATOM 1906 N N . SER A 1 237 ? -5.859 -20.990 -0.592 1.00 80.69 237 SER A N 1
ATOM 1907 C CA . SER A 1 237 ? -6.981 -20.066 -0.357 1.00 80.69 237 SER A CA 1
ATOM 1908 C C . SER A 1 237 ? -6.711 -18.999 0.716 1.00 80.69 237 SER A C 1
ATOM 1910 O O . SER A 1 237 ? -6.015 -19.254 1.705 1.00 80.69 237 SER A O 1
ATOM 1912 N N . SER A 1 238 ? -7.341 -17.827 0.576 1.00 81.81 238 SER A N 1
ATOM 1913 C CA . SER A 1 238 ? -7.232 -16.724 1.544 1.00 81.81 238 SER A CA 1
ATOM 1914 C C . SER A 1 238 ? -7.611 -17.143 2.967 1.00 81.81 238 SER A C 1
ATOM 1916 O O . SER A 1 238 ? -6.998 -16.689 3.927 1.00 81.81 238 SER A O 1
ATOM 1918 N N . GLU A 1 239 ? -8.559 -18.074 3.125 1.00 85.50 239 GLU A N 1
ATOM 1919 C CA . GLU A 1 239 ? -8.905 -18.656 4.428 1.00 85.50 239 GLU A CA 1
ATOM 1920 C C . GLU A 1 239 ? -7.739 -19.465 5.019 1.00 85.50 239 GLU A C 1
ATOM 1922 O O . GLU A 1 239 ? -7.429 -19.358 6.207 1.00 85.50 239 GLU A O 1
ATOM 1927 N N . THR A 1 240 ? -7.076 -20.276 4.193 1.00 87.06 240 THR A N 1
ATOM 1928 C CA . THR A 1 240 ? -5.925 -21.080 4.616 1.00 87.06 240 THR A CA 1
ATOM 1929 C C . THR A 1 240 ? -4.759 -20.179 5.008 1.00 87.06 240 THR A C 1
ATOM 1931 O O . THR A 1 240 ? -4.192 -20.352 6.088 1.00 87.06 240 THR A O 1
ATOM 1934 N N . LEU A 1 241 ? -4.444 -19.179 4.180 1.00 86.44 241 LEU A N 1
ATOM 1935 C CA . LEU A 1 241 ? -3.426 -18.175 4.483 1.00 86.44 241 LEU A CA 1
ATOM 1936 C C . LEU A 1 241 ? -3.776 -17.401 5.766 1.00 86.44 241 LEU A C 1
ATOM 1938 O O . LEU A 1 241 ? -2.934 -17.281 6.654 1.00 86.44 241 LEU A O 1
ATOM 1942 N N . GLY A 1 242 ? -5.028 -16.962 5.916 1.00 87.19 242 GLY A N 1
ATOM 1943 C CA . GLY A 1 242 ? -5.518 -16.261 7.104 1.00 87.19 242 GLY A CA 1
ATOM 1944 C C . GLY A 1 242 ? -5.371 -17.083 8.387 1.00 87.19 242 GLY A C 1
ATOM 1945 O O . GLY A 1 242 ? -4.911 -16.562 9.401 1.00 87.19 242 GLY A O 1
ATOM 1946 N N . LYS A 1 243 ? -5.653 -18.393 8.343 1.00 90.19 243 LYS A N 1
ATOM 1947 C CA . LYS A 1 243 ? -5.412 -19.307 9.477 1.00 90.19 243 LYS A CA 1
ATOM 1948 C C . LYS A 1 243 ? -3.930 -19.402 9.840 1.00 90.19 243 LYS A C 1
ATOM 1950 O O . LYS A 1 243 ? -3.602 -19.434 11.026 1.00 90.19 243 LYS A O 1
ATOM 1955 N N . MET A 1 244 ? -3.036 -19.451 8.848 1.00 90.06 244 MET A N 1
ATOM 1956 C CA . MET A 1 244 ? -1.591 -19.482 9.102 1.00 90.06 244 MET A CA 1
ATOM 1957 C C . MET A 1 244 ? -1.108 -18.173 9.728 1.00 90.06 244 MET A C 1
ATOM 1959 O O . MET A 1 244 ? -0.424 -18.213 10.751 1.00 90.06 244 MET A O 1
ATOM 1963 N N . ILE A 1 245 ? -1.505 -17.029 9.164 1.00 90.69 245 ILE A N 1
ATOM 1964 C CA . ILE A 1 245 ? -1.109 -15.707 9.664 1.00 90.69 245 ILE A CA 1
ATOM 1965 C C . ILE A 1 245 ? -1.665 -15.477 11.073 1.00 90.69 245 ILE A C 1
ATOM 1967 O O . ILE A 1 245 ? -0.911 -15.121 11.971 1.00 90.69 245 ILE A O 1
ATOM 1971 N N . GLY A 1 246 ? -2.945 -15.776 11.309 1.00 89.81 246 GLY A N 1
ATOM 1972 C CA . GLY A 1 246 ? -3.560 -15.637 12.630 1.00 89.81 246 GLY A CA 1
ATOM 1973 C C . GLY A 1 246 ? -2.925 -16.534 13.697 1.00 89.81 246 GLY A C 1
ATOM 1974 O O . GLY A 1 246 ? -2.884 -16.168 14.869 1.00 89.81 246 GLY A O 1
ATOM 1975 N N . ARG A 1 247 ? -2.383 -17.700 13.314 1.00 92.75 247 ARG A N 1
ATOM 1976 C CA . ARG A 1 247 ? -1.699 -18.601 14.252 1.00 92.75 247 ARG A CA 1
ATOM 1977 C C . ARG A 1 247 ? -0.239 -18.221 14.509 1.00 92.75 247 ARG A C 1
ATOM 1979 O O . ARG A 1 247 ? 0.268 -18.542 15.592 1.00 92.75 247 ARG A O 1
ATOM 1986 N N . PHE A 1 248 ? 0.420 -17.598 13.532 1.00 92.62 248 PHE A N 1
ATOM 1987 C CA . PHE A 1 248 ? 1.854 -17.305 13.541 1.00 92.62 248 PHE A CA 1
ATOM 1988 C C . PHE A 1 248 ? 2.191 -15.877 13.052 1.00 92.62 248 PHE A C 1
ATOM 1990 O O . PHE A 1 248 ? 3.025 -15.734 12.145 1.00 92.62 248 PHE A O 1
ATOM 1997 N N . PRO A 1 249 ? 1.599 -14.825 13.646 1.00 90.62 249 PRO A N 1
ATOM 1998 C CA . PRO A 1 249 ? 1.785 -13.452 13.184 1.00 90.62 249 PRO A CA 1
ATOM 1999 C C . PRO A 1 249 ? 3.238 -12.995 13.366 1.00 90.62 249 PRO A C 1
ATOM 2001 O O . PRO A 1 249 ? 3.879 -13.298 14.375 1.00 90.62 249 PRO A O 1
ATOM 2004 N N . GLY A 1 250 ? 3.778 -12.289 12.373 1.00 88.25 250 GLY A N 1
ATOM 2005 C CA . GLY A 1 250 ? 5.139 -11.744 12.376 1.00 88.25 250 GLY A CA 1
ATOM 2006 C C . GLY A 1 250 ? 6.258 -12.790 12.345 1.00 88.25 250 GLY A C 1
ATOM 2007 O O . GLY A 1 250 ? 7.422 -12.452 12.559 1.00 88.25 250 GLY A O 1
ATOM 2008 N N . SER A 1 251 ? 5.931 -14.060 12.101 1.00 91.75 251 SER A N 1
ATOM 2009 C CA . SER A 1 251 ? 6.895 -15.159 12.121 1.00 91.75 251 SER A CA 1
ATOM 2010 C C . SER A 1 251 ? 7.458 -15.483 10.734 1.00 91.75 251 SER A C 1
ATOM 2012 O O . SER A 1 251 ? 6.891 -15.129 9.701 1.00 91.75 251 SER A O 1
ATOM 2014 N N . MET A 1 252 ? 8.525 -16.286 10.703 1.00 92.56 252 MET A N 1
ATOM 2015 C CA . MET A 1 252 ? 9.023 -16.879 9.457 1.00 92.56 252 MET A CA 1
ATOM 2016 C C . MET A 1 252 ? 7.969 -17.728 8.731 1.00 92.56 252 MET A C 1
ATOM 2018 O O . MET A 1 252 ? 8.009 -17.808 7.508 1.00 92.56 252 MET A O 1
ATOM 2022 N N . ILE A 1 253 ? 7.023 -18.340 9.456 1.00 93.75 253 ILE A N 1
ATOM 2023 C CA . ILE A 1 253 ? 5.939 -19.121 8.844 1.00 93.75 253 ILE A CA 1
ATOM 2024 C C . ILE A 1 253 ? 5.025 -18.193 8.044 1.00 93.75 253 ILE A C 1
ATOM 2026 O O . ILE A 1 253 ? 4.722 -18.506 6.895 1.00 93.75 253 ILE A O 1
ATOM 2030 N N . GLU A 1 254 ? 4.635 -17.042 8.603 1.00 93.31 254 GLU A N 1
ATOM 2031 C CA . GLU A 1 254 ? 3.878 -16.029 7.856 1.00 93.31 254 GLU A CA 1
ATOM 2032 C C . GLU A 1 254 ? 4.667 -15.563 6.627 1.00 93.31 254 GLU A C 1
ATOM 2034 O O . GLU A 1 254 ? 4.123 -15.571 5.524 1.00 93.31 254 GLU A O 1
ATOM 2039 N N . PHE A 1 255 ? 5.943 -15.193 6.788 1.00 92.56 255 PHE A N 1
ATOM 2040 C CA . PHE A 1 255 ? 6.729 -14.638 5.681 1.00 92.56 255 PHE A CA 1
ATOM 2041 C C . PHE A 1 255 ? 6.924 -15.626 4.530 1.00 92.56 255 PHE A C 1
ATOM 2043 O O . PHE A 1 255 ? 6.779 -15.239 3.374 1.00 92.56 255 PHE A O 1
ATOM 2050 N N . VAL A 1 256 ? 7.196 -16.901 4.826 1.00 94.62 256 VAL A N 1
ATOM 2051 C CA . VAL A 1 256 ? 7.297 -17.945 3.794 1.00 94.62 256 VAL A CA 1
ATOM 2052 C C . VAL A 1 256 ? 5.940 -18.200 3.146 1.00 94.62 256 VAL A C 1
ATOM 2054 O O . VAL A 1 256 ? 5.870 -18.300 1.926 1.00 94.62 256 VAL A O 1
ATOM 2057 N N . SER A 1 257 ? 4.861 -18.256 3.932 1.00 93.69 257 SER A N 1
ATOM 2058 C CA . SER A 1 257 ? 3.506 -18.474 3.407 1.00 93.69 257 SER A CA 1
ATOM 2059 C C . SER A 1 257 ? 3.099 -17.365 2.434 1.00 93.69 257 SER A C 1
ATOM 2061 O O . SER A 1 257 ? 2.623 -17.654 1.340 1.00 93.69 257 SER A O 1
ATOM 2063 N N . ARG A 1 258 ? 3.349 -16.100 2.796 1.00 92.81 258 ARG A N 1
ATOM 2064 C CA . ARG A 1 258 ? 3.121 -14.951 1.911 1.00 92.81 258 ARG A CA 1
ATOM 2065 C C . ARG A 1 258 ? 3.998 -15.020 0.664 1.00 92.81 258 ARG A C 1
ATOM 2067 O O . ARG A 1 258 ? 3.474 -14.947 -0.430 1.00 92.81 258 ARG A O 1
ATOM 2074 N N . ALA A 1 259 ? 5.297 -15.287 0.802 1.00 94.62 259 ALA A N 1
ATOM 2075 C CA . ALA A 1 259 ? 6.186 -15.379 -0.357 1.00 94.62 259 ALA A CA 1
ATOM 2076 C C . ALA A 1 259 ? 5.779 -16.488 -1.348 1.00 94.62 259 ALA A C 1
ATOM 2078 O O . ALA A 1 259 ? 5.872 -16.291 -2.556 1.00 94.62 259 ALA A O 1
ATOM 2079 N N . VAL A 1 260 ? 5.305 -17.640 -0.856 1.00 94.56 260 VAL A N 1
ATOM 2080 C CA . VAL A 1 260 ? 4.745 -18.701 -1.709 1.00 94.56 260 VAL A CA 1
ATOM 2081 C C . VAL A 1 260 ? 3.471 -18.220 -2.402 1.00 94.56 260 VAL A C 1
ATOM 2083 O O . VAL A 1 260 ? 3.325 -18.441 -3.603 1.00 94.56 260 VAL A O 1
ATOM 2086 N N . ARG A 1 261 ? 2.569 -17.551 -1.671 1.00 94.19 261 ARG A N 1
ATOM 2087 C CA . ARG A 1 261 ? 1.339 -16.985 -2.238 1.00 94.19 261 ARG A CA 1
ATOM 2088 C C . ARG A 1 261 ? 1.643 -15.984 -3.350 1.00 94.19 261 ARG A C 1
ATOM 2090 O O . ARG A 1 261 ? 1.095 -16.144 -4.436 1.00 94.19 261 ARG A O 1
ATOM 2097 N N . ASP A 1 262 ? 2.558 -15.049 -3.107 1.00 94.56 262 ASP A N 1
ATOM 2098 C CA . ASP A 1 262 ? 2.974 -14.038 -4.078 1.00 94.56 262 ASP A CA 1
ATOM 2099 C C . ASP A 1 262 ? 3.516 -14.693 -5.358 1.00 94.56 262 ASP A C 1
ATOM 2101 O O . ASP A 1 262 ? 3.101 -14.343 -6.457 1.00 94.56 262 ASP A O 1
ATOM 2105 N N . VAL A 1 263 ? 4.400 -15.695 -5.236 1.00 95.25 263 VAL A N 1
ATOM 2106 C CA . VAL A 1 263 ? 4.956 -16.401 -6.406 1.00 95.25 263 VAL A CA 1
ATOM 2107 C C . VAL A 1 263 ? 3.859 -17.119 -7.196 1.00 95.25 263 VAL A C 1
ATOM 2109 O O . VAL A 1 263 ? 3.864 -17.069 -8.427 1.00 95.25 263 VAL A O 1
ATOM 2112 N N . LEU A 1 264 ? 2.907 -17.772 -6.523 1.00 95.44 264 LEU A N 1
ATOM 2113 C CA . LEU A 1 264 ? 1.780 -18.427 -7.194 1.00 95.44 264 LEU A CA 1
ATOM 2114 C C . LEU A 1 264 ? 0.892 -17.409 -7.922 1.00 95.44 264 LEU A C 1
ATOM 2116 O O . LEU A 1 264 ? 0.534 -17.630 -9.074 1.00 95.44 264 LEU A O 1
ATOM 2120 N N . ALA A 1 265 ? 0.599 -16.272 -7.290 1.00 95.38 265 ALA A N 1
ATOM 2121 C CA . ALA A 1 265 ? -0.172 -15.192 -7.895 1.00 95.38 265 ALA A CA 1
ATOM 2122 C C . ALA A 1 265 ? 0.529 -14.597 -9.126 1.00 95.38 265 ALA A C 1
ATOM 2124 O O . ALA A 1 265 ? -0.070 -14.487 -10.198 1.00 95.38 265 ALA A O 1
ATOM 212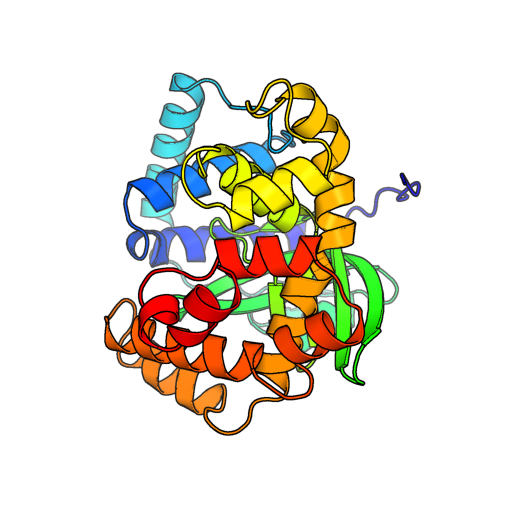5 N N . ASP A 1 266 ? 1.821 -14.289 -9.009 1.00 95.75 266 ASP A N 1
ATOM 2126 C CA . ASP A 1 266 ? 2.616 -13.693 -10.085 1.00 95.75 266 ASP A CA 1
ATOM 2127 C C . ASP A 1 266 ? 2.785 -14.641 -11.285 1.00 95.75 266 ASP A C 1
ATOM 2129 O O . ASP A 1 266 ? 2.852 -14.191 -12.434 1.00 95.75 266 ASP A O 1
ATOM 2133 N N . THR A 1 267 ? 2.833 -15.954 -11.029 1.00 95.44 267 THR A N 1
ATOM 2134 C CA . THR A 1 267 ? 2.973 -17.010 -12.050 1.00 95.44 267 THR A CA 1
ATOM 2135 C C . THR A 1 267 ? 1.640 -17.578 -12.544 1.00 95.44 267 THR A C 1
ATOM 2137 O O . THR A 1 267 ? 1.633 -18.369 -13.493 1.00 95.44 267 THR A O 1
ATOM 2140 N N . HIS A 1 268 ? 0.511 -17.166 -11.962 1.00 96.69 268 HIS A N 1
ATOM 2141 C CA . HIS A 1 268 ? -0.814 -17.598 -12.393 1.00 96.69 268 HIS A CA 1
ATOM 2142 C C . HIS A 1 268 ? -1.021 -17.282 -13.894 1.00 96.69 268 HIS A C 1
ATOM 2144 O O . HIS A 1 268 ? -0.588 -16.224 -14.363 1.00 96.69 268 HIS A O 1
ATOM 2150 N N . PRO A 1 269 ? -1.732 -18.120 -14.680 1.00 96.31 269 PRO A N 1
ATOM 2151 C CA . PRO A 1 269 ? -1.942 -17.886 -16.118 1.00 96.31 269 PRO A CA 1
ATOM 2152 C C . PRO A 1 269 ? -2.622 -16.558 -16.489 1.00 96.31 269 PRO A C 1
ATOM 2154 O O . PRO A 1 269 ? -2.598 -16.158 -17.650 1.00 96.31 269 PRO A O 1
ATOM 2157 N N . ARG A 1 270 ? -3.250 -15.893 -15.516 1.00 96.56 270 ARG A N 1
ATOM 2158 C CA . ARG A 1 270 ? -3.873 -14.561 -15.640 1.00 96.56 270 ARG A CA 1
ATOM 2159 C C . ARG A 1 270 ? -3.218 -13.508 -14.734 1.00 96.56 270 ARG A C 1
ATOM 2161 O O . ARG A 1 270 ? -3.775 -12.432 -14.566 1.00 96.56 270 ARG A O 1
ATOM 2168 N N . GLY A 1 271 ? -2.086 -13.844 -14.118 1.00 96.38 271 GLY A N 1
ATOM 2169 C CA . GLY A 1 271 ? -1.328 -12.986 -13.211 1.00 96.38 271 GLY A CA 1
ATOM 2170 C C . GLY A 1 271 ? -0.273 -12.139 -13.925 1.00 96.38 271 GLY A C 1
ATOM 2171 O O . GLY A 1 271 ? -0.298 -11.966 -15.150 1.00 96.38 271 GLY A O 1
ATOM 2172 N N . VAL A 1 272 ? 0.678 -11.623 -13.143 1.00 96.56 272 VAL A N 1
ATOM 2173 C CA . VAL A 1 272 ? 1.699 -10.655 -13.579 1.00 96.56 272 VAL A CA 1
ATOM 2174 C C . VAL A 1 272 ? 2.497 -11.149 -14.780 1.00 96.56 272 VAL A C 1
ATOM 2176 O O . VAL A 1 272 ? 2.512 -10.495 -15.822 1.00 96.56 272 VAL A O 1
ATOM 2179 N N . LEU A 1 273 ? 3.156 -12.303 -14.673 1.00 95.56 273 LEU A N 1
ATOM 2180 C CA . LEU A 1 273 ? 4.084 -12.757 -15.710 1.00 95.56 273 LEU A CA 1
ATOM 2181 C C . LEU A 1 273 ? 3.377 -13.056 -17.030 1.00 95.56 273 LEU A C 1
ATOM 2183 O O . LEU A 1 273 ? 3.889 -12.707 -18.093 1.00 95.56 273 LEU A O 1
ATOM 2187 N N . ALA A 1 274 ? 2.185 -13.650 -16.972 1.00 95.88 274 ALA A N 1
ATOM 2188 C CA . ALA A 1 274 ? 1.386 -13.921 -18.161 1.00 95.88 274 ALA A CA 1
ATOM 2189 C C . ALA A 1 274 ? 0.985 -12.624 -18.882 1.00 95.88 274 ALA A C 1
ATOM 2191 O O . ALA A 1 274 ? 1.075 -12.542 -20.109 1.00 95.88 274 ALA A O 1
ATOM 2192 N N . HIS A 1 275 ? 0.597 -11.589 -18.130 1.00 96.56 275 HIS A N 1
ATOM 2193 C CA . HIS A 1 275 ? 0.331 -10.266 -18.689 1.00 96.56 275 HIS A CA 1
ATOM 2194 C C . HIS A 1 275 ? 1.578 -9.641 -19.321 1.00 96.56 275 HIS A C 1
ATOM 2196 O O . HIS A 1 275 ? 1.519 -9.195 -20.466 1.00 96.56 275 HIS A O 1
ATOM 2202 N N . LEU A 1 276 ? 2.709 -9.649 -18.612 1.00 95.31 276 LEU A N 1
ATOM 2203 C CA . LEU A 1 276 ? 3.955 -9.046 -19.089 1.00 95.31 276 LEU A CA 1
ATOM 2204 C C . LEU A 1 276 ? 4.471 -9.692 -20.376 1.00 95.31 276 LEU A C 1
ATOM 2206 O O . LEU A 1 276 ? 4.947 -8.982 -21.259 1.00 95.31 276 LEU A O 1
ATOM 2210 N N . VAL A 1 277 ? 4.353 -11.018 -20.497 1.00 93.88 277 VAL A N 1
ATOM 2211 C CA . VAL A 1 277 ? 4.724 -11.751 -21.716 1.00 93.88 277 VAL A CA 1
ATOM 2212 C C . VAL A 1 277 ? 3.797 -11.391 -22.875 1.00 93.88 277 VAL A C 1
ATOM 2214 O O . VAL A 1 277 ? 4.270 -11.167 -23.983 1.00 93.88 277 VAL A O 1
ATOM 2217 N N . ARG A 1 278 ? 2.486 -11.319 -22.630 1.00 95.56 278 ARG A N 1
ATOM 2218 C CA . ARG A 1 278 ? 1.481 -11.030 -23.662 1.00 95.56 278 ARG A CA 1
ATOM 2219 C C . ARG A 1 278 ? 1.574 -9.607 -24.213 1.00 95.56 278 ARG A C 1
ATOM 2221 O O . ARG A 1 278 ? 1.387 -9.420 -25.408 1.00 95.56 278 ARG A O 1
ATOM 2228 N N . GLU A 1 279 ? 1.850 -8.630 -23.354 1.00 95.00 279 GLU A N 1
ATOM 2229 C CA . GLU A 1 279 ? 1.916 -7.212 -23.735 1.00 95.00 279 GLU A CA 1
ATOM 2230 C C . GLU A 1 279 ? 3.337 -6.726 -24.054 1.00 95.00 279 GLU A C 1
ATOM 2232 O O . GLU A 1 279 ? 3.523 -5.555 -24.379 1.00 95.00 279 GLU A O 1
ATOM 2237 N N . GLU A 1 280 ? 4.347 -7.587 -23.906 1.00 93.25 280 GLU A N 1
ATOM 2238 C CA . GLU A 1 280 ? 5.766 -7.252 -24.093 1.00 93.25 280 GLU A CA 1
ATOM 2239 C C . GLU A 1 280 ? 6.201 -5.986 -23.314 1.00 93.25 280 GLU A C 1
ATOM 2241 O O . GLU A 1 280 ? 7.044 -5.199 -23.756 1.00 93.25 280 GLU A O 1
ATOM 2246 N N . LYS A 1 281 ? 5.636 -5.772 -22.114 1.00 91.12 281 LYS A N 1
ATOM 2247 C CA . LYS A 1 281 ? 5.897 -4.583 -21.281 1.00 91.12 281 LYS A CA 1
ATOM 2248 C C . LYS A 1 281 ? 7.230 -4.674 -20.545 1.00 91.12 281 LYS A C 1
ATOM 2250 O O . LYS A 1 281 ? 7.300 -5.020 -19.365 1.00 91.12 281 LYS A O 1
ATOM 2255 N N . VAL A 1 282 ? 8.306 -4.327 -21.246 1.00 89.94 282 VAL A N 1
ATOM 2256 C CA . VAL A 1 282 ? 9.677 -4.444 -20.724 1.00 89.94 282 VAL A CA 1
ATOM 2257 C C . VAL A 1 282 ? 9.942 -3.523 -19.521 1.00 89.94 282 VAL A C 1
ATOM 2259 O O . VAL A 1 282 ? 10.648 -3.937 -18.602 1.00 89.94 282 VAL A O 1
ATOM 2262 N N . SER A 1 283 ? 9.368 -2.309 -19.473 1.00 91.50 283 SER A N 1
ATOM 2263 C CA . SER A 1 283 ? 9.515 -1.408 -18.311 1.00 91.50 283 SER A CA 1
ATOM 2264 C C . SER A 1 283 ? 8.925 -2.044 -17.050 1.00 91.50 283 SER A C 1
ATOM 2266 O O . SER A 1 283 ? 9.636 -2.220 -16.059 1.00 91.50 283 SER A O 1
ATOM 2268 N N . THR A 1 284 ? 7.683 -2.519 -17.128 1.00 94.69 284 THR A N 1
ATOM 2269 C CA . THR A 1 284 ? 6.981 -3.176 -16.022 1.00 94.69 284 THR A CA 1
ATOM 2270 C C . THR A 1 284 ? 7.642 -4.489 -15.618 1.00 94.69 284 THR A C 1
ATOM 2272 O O . THR A 1 284 ? 7.763 -4.771 -14.429 1.00 94.69 284 THR A O 1
ATOM 2275 N N . LEU A 1 285 ? 8.158 -5.270 -16.574 1.00 94.62 285 LEU A N 1
ATOM 2276 C CA . LEU A 1 285 ? 8.960 -6.459 -16.268 1.00 94.62 285 LEU A CA 1
ATOM 2277 C C . LEU A 1 285 ? 10.232 -6.099 -15.498 1.00 94.62 285 LEU A C 1
ATOM 2279 O O . LEU A 1 285 ? 10.571 -6.757 -14.516 1.00 94.62 285 LEU A O 1
ATOM 2283 N N . SER A 1 286 ? 10.931 -5.044 -15.911 1.00 92.62 286 SER A N 1
ATOM 2284 C CA . SER A 1 286 ? 12.147 -4.607 -15.228 1.00 92.62 286 SER A CA 1
ATOM 2285 C C . SER A 1 286 ? 11.867 -4.091 -13.808 1.00 92.62 286 SER A C 1
ATOM 2287 O O . SER A 1 286 ? 12.648 -4.369 -12.893 1.00 92.62 286 SER A O 1
ATOM 2289 N N . LEU A 1 287 ? 10.716 -3.439 -13.596 1.00 93.19 287 LEU A N 1
ATOM 2290 C CA . LEU A 1 287 ? 10.216 -3.068 -12.273 1.00 93.19 287 LEU A CA 1
ATOM 2291 C C . LEU A 1 287 ? 9.874 -4.310 -11.437 1.00 93.19 287 LEU A C 1
ATOM 2293 O O . LEU A 1 287 ? 10.373 -4.446 -10.322 1.00 93.19 287 LEU A O 1
ATOM 2297 N N . PHE A 1 288 ? 9.114 -5.259 -11.987 1.00 94.25 288 PHE A N 1
ATOM 2298 C CA . PHE A 1 288 ? 8.770 -6.517 -11.322 1.00 94.25 288 PHE A CA 1
ATOM 2299 C C . PHE A 1 288 ? 10.016 -7.273 -10.843 1.00 94.25 288 PHE A C 1
ATOM 2301 O O . PHE A 1 288 ? 10.142 -7.583 -9.660 1.00 94.25 288 PHE A O 1
ATOM 2308 N N . VAL A 1 289 ? 10.996 -7.488 -11.728 1.00 92.38 289 VAL A N 1
ATOM 2309 C CA . VAL A 1 289 ? 12.260 -8.160 -11.380 1.00 92.38 289 VAL A CA 1
ATOM 2310 C C . VAL A 1 289 ? 13.030 -7.383 -10.308 1.00 92.38 289 VAL A C 1
ATOM 2312 O O . VAL A 1 289 ? 13.749 -7.980 -9.508 1.00 92.38 289 VAL A O 1
ATOM 2315 N N . SER A 1 290 ? 12.903 -6.053 -10.257 1.00 88.94 290 SER A N 1
ATOM 2316 C CA . SER A 1 290 ? 13.531 -5.259 -9.198 1.00 88.94 290 SER A CA 1
ATOM 2317 C C . SER A 1 290 ? 12.913 -5.496 -7.813 1.00 88.94 290 SER A C 1
ATOM 2319 O O . SER A 1 290 ? 13.666 -5.464 -6.839 1.00 88.94 290 SER A O 1
ATOM 2321 N N . PHE A 1 291 ? 11.617 -5.828 -7.736 1.00 87.75 291 PHE A N 1
ATOM 2322 C CA . PHE A 1 291 ? 10.896 -6.144 -6.494 1.00 87.75 291 PHE A CA 1
ATOM 2323 C C . PHE A 1 291 ? 11.083 -7.579 -5.994 1.00 87.75 291 PHE A C 1
ATOM 2325 O O . PHE A 1 291 ? 10.771 -7.872 -4.838 1.00 87.75 291 PHE A O 1
ATOM 2332 N N . VAL A 1 292 ? 11.565 -8.490 -6.839 1.00 87.75 292 VAL A N 1
ATOM 2333 C CA . VAL A 1 292 ? 11.819 -9.873 -6.427 1.00 87.75 292 VAL A CA 1
ATOM 2334 C C . VAL A 1 292 ? 13.108 -9.911 -5.607 1.00 87.75 292 VAL A C 1
ATOM 2336 O O . VAL A 1 292 ? 14.218 -9.731 -6.113 1.00 87.75 292 VAL A O 1
ATOM 2339 N N . ASP A 1 293 ? 12.955 -10.083 -4.300 1.00 84.25 293 ASP A N 1
ATOM 2340 C CA . ASP A 1 293 ? 14.032 -10.163 -3.322 1.00 84.25 293 ASP A CA 1
ATOM 2341 C C . ASP A 1 293 ? 13.715 -11.198 -2.228 1.00 84.25 293 ASP A C 1
ATOM 2343 O O . ASP A 1 293 ? 12.676 -11.869 -2.254 1.00 84.25 293 ASP A O 1
ATOM 2347 N N . GLY A 1 294 ? 14.654 -11.370 -1.291 1.00 88.88 294 GLY A N 1
ATOM 2348 C CA . GLY A 1 294 ? 14.475 -12.200 -0.101 1.00 88.88 294 GLY 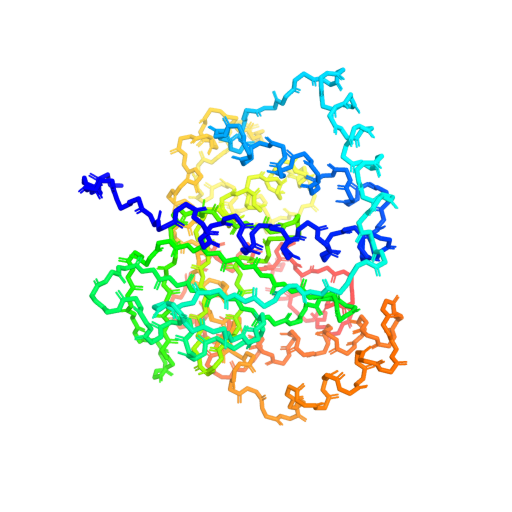A CA 1
ATOM 2349 C C . GLY A 1 294 ? 13.926 -13.594 -0.414 1.00 88.88 294 GLY A C 1
ATOM 2350 O O . GLY A 1 294 ? 14.460 -14.315 -1.251 1.00 88.88 294 GLY A O 1
ATOM 2351 N N . LEU A 1 295 ? 12.831 -13.965 0.255 1.00 92.62 295 LEU A N 1
ATOM 2352 C CA . LEU A 1 295 ? 12.210 -15.285 0.112 1.00 92.62 295 LEU A CA 1
ATOM 2353 C C . LEU A 1 295 ? 11.668 -15.549 -1.298 1.00 92.62 295 LEU A C 1
ATOM 2355 O O . LEU A 1 295 ? 11.761 -16.680 -1.764 1.00 92.62 295 LEU A O 1
ATOM 2359 N N . ARG A 1 296 ? 11.140 -14.537 -2.003 1.00 92.12 296 ARG A N 1
ATOM 2360 C CA . ARG A 1 296 ? 10.632 -14.726 -3.375 1.00 92.12 296 ARG A CA 1
ATOM 2361 C C . ARG A 1 296 ? 11.762 -15.054 -4.345 1.00 92.12 296 ARG A C 1
ATOM 2363 O O . ARG A 1 296 ? 11.590 -15.903 -5.211 1.00 92.12 296 ARG A O 1
ATOM 2370 N N . GLN A 1 297 ? 12.932 -14.441 -4.160 1.00 91.44 297 GLN A N 1
ATOM 2371 C CA . GLN A 1 297 ? 14.121 -14.753 -4.953 1.00 91.44 297 GLN A CA 1
ATOM 2372 C C . GLN A 1 297 ? 14.614 -16.194 -4.728 1.00 91.44 297 GLN A C 1
ATOM 2374 O O . GLN A 1 297 ? 15.055 -16.835 -5.679 1.00 91.44 297 GLN A O 1
ATOM 2379 N N . GLU A 1 298 ? 14.524 -16.711 -3.500 1.00 93.25 298 GLU A N 1
ATOM 2380 C CA . GLU A 1 298 ? 14.894 -18.100 -3.182 1.00 93.25 298 GLU A CA 1
ATOM 2381 C C . GLU A 1 298 ? 13.858 -19.120 -3.682 1.00 93.25 298 GLU A C 1
ATOM 2383 O O . GLU A 1 298 ? 14.217 -20.234 -4.056 1.00 93.25 298 GLU A O 1
ATOM 2388 N N . LEU A 1 299 ? 12.573 -18.749 -3.699 1.00 93.81 299 LEU A N 1
ATOM 2389 C CA . LEU A 1 299 ? 11.476 -19.606 -4.165 1.00 93.81 299 LEU A CA 1
ATOM 2390 C C . LEU A 1 299 ? 11.333 -19.633 -5.692 1.00 93.81 299 LEU A C 1
ATOM 2392 O O . LEU A 1 299 ? 10.821 -20.613 -6.226 1.00 93.81 299 LEU A O 1
ATOM 2396 N N . PHE A 1 300 ? 11.768 -18.576 -6.382 1.00 93.12 300 PHE A N 1
ATOM 2397 C CA . PHE A 1 300 ? 11.694 -18.464 -7.838 1.00 93.12 300 PHE A CA 1
ATOM 2398 C C . PHE A 1 300 ? 13.007 -17.929 -8.455 1.00 93.12 300 PHE A C 1
ATOM 2400 O O . PHE A 1 300 ? 13.039 -16.853 -9.069 1.00 93.12 300 PHE A O 1
ATOM 2407 N N . PRO A 1 301 ? 14.130 -18.656 -8.290 1.00 91.19 301 PRO A N 1
ATOM 2408 C CA . PRO A 1 301 ? 15.452 -18.212 -8.738 1.00 91.19 301 PRO A CA 1
ATOM 2409 C C . PRO A 1 301 ? 15.599 -18.146 -10.269 1.00 91.19 301 PRO A C 1
ATOM 2411 O O . PRO A 1 301 ? 16.461 -17.426 -10.789 1.00 91.19 301 PRO A O 1
ATOM 2414 N N . GLU A 1 302 ? 14.772 -18.881 -11.015 1.00 91.81 302 GLU A N 1
ATOM 2415 C CA . GLU A 1 302 ? 14.802 -18.945 -12.477 1.00 91.81 302 GLU A CA 1
ATOM 2416 C C . GLU A 1 302 ? 14.535 -17.579 -13.115 1.00 91.81 302 GLU A C 1
ATOM 2418 O O . GLU A 1 302 ? 15.149 -17.260 -14.134 1.00 91.81 302 GLU A O 1
ATOM 2423 N N . LEU A 1 303 ? 13.707 -16.733 -12.490 1.00 89.75 303 LEU A N 1
ATOM 2424 C CA . LEU A 1 303 ? 13.412 -15.384 -12.978 1.00 89.75 303 LEU A CA 1
ATOM 2425 C C . LEU A 1 303 ? 14.673 -14.521 -13.085 1.00 89.75 303 LEU A C 1
ATOM 2427 O O . LEU A 1 303 ? 14.907 -13.857 -14.094 1.00 89.75 303 LEU A O 1
ATOM 2431 N N . GLY A 1 304 ? 15.515 -14.560 -12.050 1.00 85.31 304 GLY A N 1
ATOM 2432 C CA . GLY A 1 304 ? 16.770 -13.814 -12.032 1.00 85.31 304 GLY A CA 1
ATOM 2433 C C . GLY A 1 304 ? 17.773 -14.326 -13.067 1.00 85.31 304 GLY A C 1
ATOM 2434 O O . GLY A 1 304 ? 18.623 -13.565 -13.525 1.00 85.31 304 GLY A O 1
ATOM 2435 N N . THR A 1 305 ? 17.679 -15.604 -13.445 1.00 86.44 305 THR A N 1
ATOM 2436 C CA . THR A 1 305 ? 18.491 -16.195 -14.518 1.00 86.44 305 THR A CA 1
ATOM 2437 C C . THR A 1 305 ? 17.960 -15.796 -15.892 1.00 86.44 305 THR A C 1
ATOM 2439 O O . THR A 1 305 ? 18.757 -15.451 -16.754 1.00 86.44 305 THR A O 1
ATOM 2442 N N . ALA A 1 306 ? 16.639 -15.783 -16.076 1.00 88.19 306 ALA A N 1
ATOM 2443 C CA . ALA A 1 306 ? 15.988 -15.401 -17.327 1.00 88.19 306 ALA A CA 1
ATOM 2444 C C . ALA A 1 306 ? 16.133 -13.906 -17.668 1.00 88.19 306 ALA A C 1
ATOM 2446 O O . ALA A 1 306 ? 16.096 -13.549 -18.841 1.00 88.19 306 ALA A O 1
ATOM 2447 N N . TRP A 1 307 ? 16.293 -13.035 -16.664 1.00 87.31 307 TRP A N 1
ATOM 2448 C CA . TRP A 1 307 ? 16.499 -11.594 -16.870 1.00 87.31 307 TRP A CA 1
ATOM 2449 C C . TRP A 1 307 ? 17.909 -11.223 -17.371 1.00 87.31 307 TRP A C 1
ATOM 2451 O O . TRP A 1 307 ? 18.079 -10.171 -17.988 1.00 87.31 307 TRP A O 1
ATOM 2461 N N . LYS A 1 308 ? 18.928 -12.024 -17.039 1.00 79.62 308 LYS A N 1
ATOM 2462 C CA . LYS A 1 308 ? 20.334 -11.727 -17.363 1.00 79.62 308 LYS A CA 1
ATOM 2463 C C . LYS A 1 308 ? 20.636 -11.915 -18.843 1.00 79.62 308 LYS A C 1
ATOM 2465 O O . LYS A 1 308 ? 21.411 -11.075 -19.353 1.00 79.62 308 LYS A O 1
#

Nearest PDB structures (foldseek):
  7yt9-assembly1_A  TM=4.733E-01  e=7.515E+00  Arabidopsis thaliana
  6hqz-assembly1_B  TM=2.940E-01  e=8.784E+00  Erwinia amylovora
  6poo-assembly1_A  TM=1.540E-01  e=6.772E+00  Streptococcus agalactiae

Secondary structure (DSSP, 8-state):
-----------HHHHHHHHHHHHHHHHHHGGGS-HHHHHHHHHHHHHHHTT--TT-PPPHHHHHHHHHHHHHHHHHHTTSPPPPEEETTEEE-TT-HHHHHHHTTTS-EEEEEEE-GGG-EEEEEEEEEEEEEETTEEEEEEEEEEEE-SS--SEEEETTEEEEEHHHHHHHHHHHHHHS-TTS-HHHHHHHHHTT-EETTEE-HHHHHHHHHHHHHHHHHHHHHHHHHHHH--TT-HHHHHHHHHHSTTSHHHHHHHHHHHHHHHHSTTSHHHHHHHHT-HHHHHHHHHH--HHHHHH-HHHHHHT-

Radius of gyration: 19.62 Å; Cα contacts (8 Å, |Δi|>4): 427; chains: 1; bounding box: 53×43×50 Å

Sequence (308 aa):
MNLPLETLTPDQRLIKEIQDNCDISDARDHGIYSMCSLVLKLRNLYKWERGLEPWNEPDSAALLEWIDARETYWEEIGDKDFKPLTINGQSCAADDVETVNGAHGDLPLFYGAGHGRSMKAIFFLAEVIDRLNVEECPIVLLGREHAREMASPFAMVQEGQVVIRTEPLRYFLYDHIQELRTSCRSSFRFFLNSHGLLAEGVLNQQSLKEKIDEIAIEERALFIYHEIGELLENSMSSETLGKMIGRFPGSMIEFVSRAVRDVLADTHPRGVLAHLVREEKVSTLSLFVSFVDGLRQELFPELGTAWK

Mean predicted aligned error: 4.91 Å

pLDDT: mean 91.58, std 10.04, range [33.12, 98.38]